Protein AF-A0A7V8JYV9-F1 (afdb_monomer_lite)

Foldseek 3Di:
DDWDFDVVLLVQLVVLQVVLQVVCCPPPVQHDDLALVCLVVLLVVLQVLLVLCVPVVDDLLLLLSNLSSSLSSLVSSCCVPLNKGWTWDDDPPDIDTWIAHPQQRDIDRSSVLSSCCSHVHPVSRRSVVSCVVCVVSVHDDPDDDDDDDDDPDDDPDDVVVSVVVVPPPDDDDDDDDDDDDDDDDDDDDDDDDDPDPDPPDPRPSVSD

Radius of gyration: 22.07 Å; chains: 1; bounding box: 46×44×67 Å

pLDDT: mean 74.53, std 26.29, range [22.91, 98.75]

Sequence (208 aa):
MGFIPDRRIEAEATEAATEMIERARRNFDVALDFTDASIRKVEALLQQLHLRARNDKPSDAQVFDYAKGLGSYVGEVFRRNHGAEWGVVALGDDSYPGMRSTHREQLFWPWRRAYNRIVNGPEDNVWHYYQLLVERAGGTLAVHDDGMPSNFAPPTMNYGRARAAATAKGSPSVRFSANAMGGAPGRAKRPATSAAPAPVRKPWWKFW

Secondary structure (DSSP, 8-state):
-EEEE-HHHHHHHHHHHHHHHHHHHHHH-----SSTTHHHHHHHHHHHHHHHHHHH---HHHHHHHHHHHHHHHHHHHIIIIIEEEEEEEETTEEEEEEEETTT--EE-HHHHHHHHHHT-GGG-HHHHHHHHHHHTT--PPP---------PPP---HHHHHHHHT----------------------PPP--PPPPP----GGG--

Structure (mmCIF, N/CA/C/O backbone):
data_AF-A0A7V8JYV9-F1
#
_entry.id   AF-A0A7V8JYV9-F1
#
loop_
_atom_site.group_PDB
_atom_site.id
_atom_site.type_symbol
_atom_site.label_atom_id
_atom_site.label_alt_id
_atom_site.label_comp_id
_atom_site.label_asym_id
_atom_site.label_entity_id
_atom_site.label_seq_id
_atom_site.pdbx_PDB_ins_code
_atom_site.Cartn_x
_atom_site.Cartn_y
_atom_site.Cartn_z
_atom_site.occupancy
_atom_site.B_iso_or_equiv
_atom_site.auth_seq_id
_atom_site.auth_comp_id
_atom_site.auth_asym_id
_atom_site.auth_atom_id
_atom_site.pdbx_PDB_model_num
ATOM 1 N N . MET A 1 1 ? 5.321 10.918 -19.218 1.00 65.88 1 MET A N 1
ATOM 2 C CA . MET A 1 1 ? 5.393 10.251 -17.899 1.00 65.88 1 MET A CA 1
ATOM 3 C C . MET A 1 1 ? 6.562 9.291 -17.939 1.00 65.88 1 MET A C 1
ATOM 5 O O . MET A 1 1 ? 6.717 8.615 -18.948 1.00 65.88 1 MET A O 1
ATOM 9 N N . GLY A 1 2 ? 7.395 9.284 -16.902 1.00 84.44 2 GLY A N 1
ATOM 10 C CA . GLY A 1 2 ? 8.560 8.399 -16.800 1.00 84.44 2 GLY A CA 1
ATOM 11 C C . GLY A 1 2 ? 8.487 7.549 -15.538 1.00 84.44 2 GLY A C 1
ATOM 12 O O . GLY A 1 2 ? 7.808 7.924 -14.585 1.00 84.44 2 GLY A O 1
ATOM 13 N N . PHE A 1 3 ? 9.180 6.416 -15.528 1.00 91.56 3 PHE A N 1
ATOM 14 C CA . PHE A 1 3 ? 9.352 5.593 -14.337 1.00 91.56 3 PHE A CA 1
ATOM 15 C C . PHE A 1 3 ? 10.825 5.255 -14.160 1.00 91.56 3 PHE A C 1
ATOM 17 O O . PHE A 1 3 ? 11.482 4.829 -15.110 1.00 91.56 3 PHE A O 1
ATOM 24 N N . ILE A 1 4 ? 11.321 5.442 -12.943 1.00 94.94 4 ILE A N 1
ATOM 25 C CA . ILE A 1 4 ? 12.691 5.122 -12.562 1.00 94.94 4 ILE A CA 1
ATOM 26 C C . ILE A 1 4 ? 12.607 4.141 -11.391 1.00 94.94 4 ILE A C 1
ATOM 28 O O . ILE A 1 4 ? 12.140 4.545 -10.321 1.00 94.94 4 ILE A O 1
ATOM 32 N N . PRO A 1 5 ? 13.018 2.869 -11.566 1.00 95.62 5 PRO A N 1
ATOM 33 C CA . PRO A 1 5 ? 13.111 1.928 -10.457 1.00 95.62 5 PRO A CA 1
ATOM 34 C C . PRO A 1 5 ? 13.968 2.506 -9.327 1.00 95.62 5 PRO A C 1
ATOM 36 O O . PRO A 1 5 ? 15.041 3.056 -9.578 1.00 95.62 5 PRO A O 1
ATOM 39 N N . ASP A 1 6 ? 13.513 2.364 -8.084 1.00 96.75 6 ASP A N 1
ATOM 40 C CA . ASP A 1 6 ? 14.232 2.878 -6.916 1.00 96.75 6 ASP A CA 1
ATOM 41 C C . ASP A 1 6 ? 14.212 1.857 -5.773 1.00 96.75 6 ASP A C 1
ATOM 43 O O . ASP A 1 6 ? 13.191 1.617 -5.121 1.00 96.75 6 ASP A O 1
ATOM 47 N N . ARG A 1 7 ? 15.387 1.279 -5.496 1.00 95.88 7 ARG A N 1
ATOM 48 C CA . ARG A 1 7 ? 15.577 0.277 -4.439 1.00 95.88 7 ARG A CA 1
ATOM 49 C C . ARG A 1 7 ? 15.345 0.826 -3.036 1.00 95.88 7 ARG A C 1
ATOM 51 O O . ARG A 1 7 ? 15.024 0.052 -2.139 1.00 95.88 7 ARG A O 1
ATOM 58 N N . ARG A 1 8 ? 15.496 2.136 -2.822 1.00 96.50 8 ARG A N 1
ATOM 59 C CA . ARG A 1 8 ? 15.209 2.752 -1.521 1.00 96.50 8 ARG A CA 1
ATOM 60 C C . ARG A 1 8 ? 13.709 2.743 -1.246 1.00 96.50 8 ARG A C 1
ATOM 62 O O . ARG A 1 8 ? 13.315 2.394 -0.139 1.00 96.50 8 ARG A O 1
ATOM 69 N N . ILE A 1 9 ? 12.895 3.066 -2.253 1.00 95.56 9 ILE A N 1
ATOM 70 C CA . ILE A 1 9 ? 11.427 3.020 -2.153 1.00 95.56 9 ILE A CA 1
ATOM 71 C C . ILE A 1 9 ? 10.956 1.576 -1.973 1.00 95.56 9 ILE A C 1
ATOM 73 O O . ILE A 1 9 ? 10.097 1.318 -1.136 1.00 95.56 9 ILE A O 1
ATOM 77 N N . GLU A 1 10 ? 11.544 0.627 -2.706 1.00 97.75 10 GLU A N 1
ATOM 78 C CA . GLU A 1 10 ? 11.250 -0.801 -2.535 1.00 97.75 10 GLU A CA 1
ATOM 79 C C . GLU A 1 10 ? 11.530 -1.283 -1.104 1.00 97.75 10 GLU A C 1
ATOM 81 O O . GLU A 1 10 ? 10.679 -1.936 -0.497 1.00 97.75 10 GLU A O 1
ATOM 86 N N . ALA A 1 11 ? 12.704 -0.953 -0.555 1.00 97.38 11 ALA A N 1
ATOM 87 C CA . ALA A 1 11 ? 13.085 -1.339 0.802 1.00 97.38 11 ALA A CA 1
ATOM 88 C C . ALA A 1 11 ? 12.141 -0.724 1.846 1.00 97.38 11 ALA A C 1
ATOM 90 O O . ALA A 1 11 ? 11.627 -1.436 2.706 1.00 97.38 11 ALA A O 1
ATOM 91 N N . GLU A 1 12 ? 11.845 0.571 1.715 1.00 97.00 12 GLU A N 1
ATOM 92 C CA . GLU A 1 12 ? 10.920 1.294 2.590 1.00 97.00 12 GLU A CA 1
ATOM 93 C C . GLU A 1 12 ? 9.498 0.715 2.535 1.00 97.00 12 GLU A C 1
ATOM 95 O O . GLU A 1 12 ? 8.856 0.541 3.571 1.00 97.00 12 GLU A O 1
ATOM 100 N N . ALA A 1 13 ? 9.001 0.379 1.341 1.00 97.69 13 ALA A N 1
ATOM 101 C CA . ALA A 1 13 ? 7.702 -0.265 1.182 1.00 97.69 13 ALA A CA 1
ATOM 102 C C . ALA A 1 13 ? 7.695 -1.682 1.778 1.00 97.69 13 ALA A C 1
ATOM 104 O O . ALA A 1 13 ? 6.746 -2.067 2.458 1.00 97.69 13 ALA A O 1
ATOM 105 N N . THR A 1 14 ? 8.757 -2.459 1.575 1.00 98.12 14 THR A N 1
ATOM 106 C CA . THR A 1 14 ? 8.862 -3.825 2.110 1.00 98.12 14 THR A CA 1
ATOM 107 C C . THR A 1 14 ? 8.862 -3.829 3.641 1.00 98.12 14 THR A C 1
ATOM 109 O O . THR A 1 14 ? 8.140 -4.618 4.261 1.00 98.12 14 THR A O 1
ATOM 112 N N . GLU A 1 15 ? 9.630 -2.930 4.257 1.00 97.94 15 GLU A N 1
ATOM 113 C CA . GLU A 1 15 ? 9.666 -2.747 5.710 1.00 97.94 15 GLU A CA 1
ATOM 114 C C . GLU A 1 15 ? 8.292 -2.311 6.231 1.00 97.94 15 GLU A C 1
ATOM 116 O O . GLU A 1 15 ? 7.702 -2.996 7.070 1.00 97.94 15 GLU A O 1
ATOM 121 N N . ALA A 1 16 ? 7.709 -1.262 5.643 1.00 97.25 16 ALA A N 1
ATOM 122 C CA . ALA A 1 16 ? 6.400 -0.753 6.042 1.00 97.25 16 ALA A CA 1
ATOM 123 C C . ALA A 1 16 ? 5.278 -1.797 5.888 1.00 97.25 16 ALA A C 1
ATOM 125 O O . ALA A 1 16 ? 4.376 -1.867 6.725 1.00 97.25 16 ALA A O 1
ATOM 126 N N . ALA A 1 17 ? 5.321 -2.630 4.844 1.00 98.19 17 ALA A N 1
ATOM 127 C CA . ALA A 1 17 ? 4.373 -3.725 4.650 1.00 98.19 17 ALA A CA 1
ATOM 128 C C . ALA A 1 17 ? 4.511 -4.800 5.738 1.00 98.19 17 ALA A C 1
ATOM 130 O O . ALA A 1 17 ? 3.504 -5.289 6.253 1.00 98.19 17 ALA A O 1
ATOM 131 N N . THR A 1 18 ? 5.746 -5.144 6.109 1.00 97.50 18 THR A N 1
ATOM 132 C CA . THR A 1 18 ? 6.040 -6.135 7.154 1.00 97.50 18 THR A CA 1
ATOM 133 C C . THR A 1 18 ? 5.589 -5.635 8.525 1.00 97.50 18 THR A C 1
ATOM 135 O O . THR A 1 18 ? 4.882 -6.339 9.246 1.00 97.50 18 THR A O 1
ATOM 138 N N . GLU A 1 19 ? 5.900 -4.384 8.864 1.00 96.50 19 GLU A N 1
ATOM 139 C CA . GLU A 1 19 ? 5.413 -3.750 10.091 1.00 96.50 19 GLU A CA 1
ATOM 140 C C . GLU A 1 19 ? 3.883 -3.657 10.134 1.00 96.50 19 GLU A C 1
ATOM 142 O O . GLU A 1 19 ? 3.271 -3.791 11.199 1.00 96.50 19 GLU A O 1
ATOM 147 N N . MET A 1 20 ? 3.244 -3.436 8.980 1.00 96.31 20 MET A N 1
ATOM 148 C CA . MET A 1 20 ? 1.790 -3.344 8.891 1.00 96.31 20 MET A CA 1
ATOM 149 C C . MET A 1 20 ? 1.098 -4.678 9.193 1.00 96.31 20 MET A C 1
ATOM 151 O O . MET A 1 20 ? 0.026 -4.654 9.791 1.00 96.31 20 MET A O 1
ATOM 155 N N . ILE A 1 21 ? 1.697 -5.830 8.872 1.00 97.00 21 ILE A N 1
ATOM 156 C CA . ILE A 1 21 ? 1.158 -7.148 9.268 1.00 97.00 21 ILE A CA 1
ATOM 157 C C . ILE A 1 21 ? 1.057 -7.238 10.789 1.00 97.00 21 ILE A C 1
ATOM 159 O O . ILE A 1 21 ? 0.000 -7.533 11.351 1.00 97.00 21 ILE A O 1
ATOM 163 N N . GLU A 1 22 ? 2.156 -6.913 11.458 1.00 95.50 22 GLU A N 1
ATOM 164 C CA . GLU A 1 22 ? 2.251 -6.941 12.908 1.00 95.50 22 GLU A CA 1
ATOM 165 C C . GLU A 1 22 ? 1.297 -5.939 13.572 1.00 95.50 22 GLU A C 1
ATOM 167 O O . GLU A 1 22 ? 0.637 -6.241 14.571 1.00 95.50 22 GLU A O 1
ATOM 172 N N . ARG A 1 23 ? 1.167 -4.747 12.987 1.00 92.62 23 ARG A N 1
ATOM 173 C CA . ARG A 1 23 ? 0.229 -3.7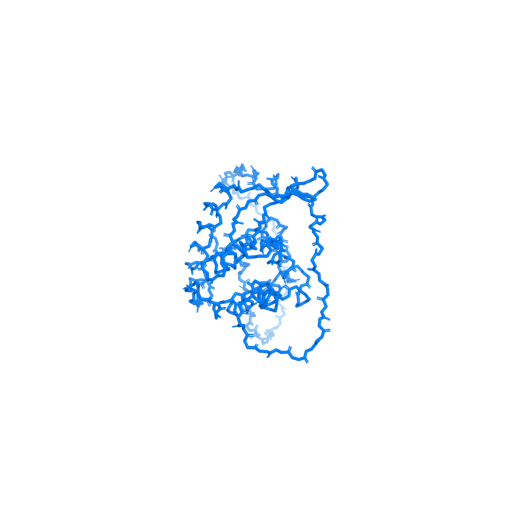19 13.445 1.00 92.62 23 ARG A CA 1
ATOM 174 C C . ARG A 1 23 ? -1.229 -4.128 13.235 1.00 92.62 23 ARG A C 1
ATOM 176 O O . ARG A 1 23 ? -2.040 -3.915 14.135 1.00 92.62 23 ARG A O 1
ATOM 183 N N . ALA A 1 24 ? -1.568 -4.712 12.087 1.00 94.25 24 ALA A N 1
ATOM 184 C CA . ALA A 1 24 ? -2.909 -5.206 11.783 1.00 94.25 24 ALA A CA 1
ATOM 185 C C . ALA A 1 24 ? -3.331 -6.293 12.779 1.00 94.25 24 ALA A C 1
ATOM 187 O O . ALA A 1 24 ? -4.430 -6.226 13.333 1.00 94.25 24 ALA A O 1
ATOM 188 N N . ARG A 1 25 ? -2.418 -7.219 13.098 1.00 95.12 25 ARG A N 1
ATOM 189 C CA . ARG A 1 25 ? -2.641 -8.254 14.110 1.00 95.12 25 ARG A CA 1
ATOM 190 C C . ARG A 1 25 ? -2.861 -7.651 15.496 1.00 95.12 25 ARG A C 1
ATOM 192 O O . ARG A 1 25 ? -3.873 -7.926 16.127 1.00 95.12 25 ARG A O 1
ATOM 199 N N . ARG A 1 26 ? -1.947 -6.796 15.970 1.00 93.56 26 ARG A N 1
ATOM 200 C CA . ARG A 1 26 ? -2.010 -6.249 17.339 1.00 93.56 26 ARG A CA 1
ATOM 201 C C . ARG A 1 26 ? -3.178 -5.295 17.576 1.00 93.56 26 ARG A C 1
ATOM 203 O O . ARG A 1 26 ? -3.773 -5.325 18.647 1.00 93.56 26 ARG A O 1
ATOM 210 N N . ASN A 1 27 ? -3.478 -4.429 16.611 1.00 89.00 27 ASN A N 1
ATOM 211 C CA . ASN A 1 27 ? -4.401 -3.312 16.829 1.00 89.00 27 ASN A CA 1
ATOM 212 C C . ASN A 1 27 ? -5.820 -3.595 16.320 1.00 89.00 27 ASN A C 1
ATOM 214 O O . ASN A 1 27 ? -6.752 -2.882 16.699 1.00 89.00 27 ASN A O 1
ATOM 218 N N . PHE A 1 28 ? -5.982 -4.594 15.447 1.00 88.81 28 PHE A N 1
ATOM 219 C CA . PHE A 1 28 ? -7.254 -4.886 14.785 1.00 88.81 28 PHE A CA 1
ATOM 220 C C . PHE A 1 28 ? -7.612 -6.376 14.754 1.00 88.81 28 PHE A C 1
ATOM 222 O O . PHE A 1 28 ? -8.688 -6.693 14.257 1.00 88.81 28 PHE A O 1
ATOM 229 N N . ASP A 1 29 ? -6.751 -7.263 15.267 1.00 93.50 29 ASP A N 1
ATOM 230 C CA . ASP A 1 29 ? -6.927 -8.722 15.203 1.00 93.50 29 ASP A CA 1
ATOM 231 C C . ASP A 1 29 ? -7.111 -9.244 13.763 1.00 93.50 29 ASP A C 1
ATOM 233 O O . ASP A 1 29 ? -7.882 -10.157 13.477 1.00 93.50 29 ASP A O 1
ATOM 237 N N . VAL A 1 30 ? -6.404 -8.621 12.811 1.00 95.50 30 VAL A N 1
ATOM 238 C CA . VAL A 1 30 ? -6.454 -8.981 11.389 1.00 95.50 30 VAL A CA 1
ATOM 239 C C . VAL A 1 30 ? -5.141 -9.630 10.966 1.00 95.50 30 VAL A C 1
ATOM 241 O O . VAL A 1 30 ? -4.086 -9.000 10.997 1.00 95.50 30 VAL A O 1
ATOM 244 N N . ALA A 1 31 ? -5.218 -10.879 10.504 1.00 95.31 31 ALA A N 1
ATOM 245 C CA . ALA A 1 31 ? -4.088 -11.595 9.922 1.00 95.31 31 ALA A CA 1
ATOM 246 C C . ALA A 1 31 ? -3.929 -11.268 8.429 1.00 95.31 31 ALA A C 1
ATOM 248 O O . ALA A 1 31 ? -4.842 -11.500 7.627 1.00 95.31 31 ALA A O 1
ATOM 249 N N . LEU A 1 32 ? -2.751 -10.766 8.072 1.00 96.62 32 LEU A N 1
ATOM 250 C CA . LEU A 1 32 ? -2.330 -10.405 6.723 1.00 96.62 32 LEU A CA 1
ATOM 251 C C . LEU A 1 32 ? -1.159 -11.317 6.308 1.00 96.62 32 LEU A C 1
ATOM 253 O O . LEU A 1 32 ? -0.199 -11.446 7.057 1.00 96.62 32 LEU A O 1
ATOM 257 N N . ASP A 1 33 ? -1.225 -11.932 5.125 1.00 97.12 33 ASP A N 1
ATOM 258 C CA . ASP A 1 33 ? -0.360 -13.065 4.715 1.00 97.12 33 ASP A CA 1
ATOM 259 C C . ASP A 1 33 ? 0.256 -12.948 3.302 1.00 97.12 33 ASP A C 1
ATOM 261 O O . ASP A 1 33 ? 0.764 -13.916 2.749 1.00 97.12 33 ASP A O 1
ATOM 265 N N . PHE A 1 34 ? 0.215 -11.755 2.714 1.00 97.94 34 PHE A N 1
ATOM 266 C CA . PHE A 1 34 ? 0.640 -11.426 1.355 1.00 97.94 34 PHE A CA 1
ATOM 267 C C . PHE A 1 34 ? -0.151 -12.103 0.218 1.00 97.94 34 PHE A C 1
ATOM 269 O O . PHE A 1 34 ? 0.271 -12.057 -0.937 1.00 97.94 34 PHE A O 1
ATOM 276 N N . THR A 1 35 ? -1.322 -12.678 0.501 1.00 97.44 35 THR A N 1
ATOM 277 C CA . THR A 1 35 ? -2.218 -13.201 -0.542 1.00 97.44 35 THR A CA 1
ATOM 278 C C . THR A 1 35 ? -3.116 -12.111 -1.131 1.00 97.44 35 THR A C 1
ATOM 280 O O . THR A 1 35 ? -3.462 -11.137 -0.457 1.00 97.44 35 THR A O 1
ATOM 283 N N . ASP A 1 36 ? -3.588 -12.314 -2.364 1.00 95.50 36 ASP A N 1
ATOM 284 C CA . ASP A 1 36 ? -4.592 -11.440 -2.994 1.00 95.50 36 ASP A CA 1
ATOM 285 C C . ASP A 1 36 ? -5.864 -11.334 -2.136 1.00 95.50 36 ASP A C 1
ATOM 287 O O . ASP A 1 36 ? -6.454 -10.263 -1.988 1.00 95.50 36 ASP A O 1
ATOM 291 N N . ALA A 1 37 ? -6.259 -12.439 -1.494 1.00 93.12 37 ALA A N 1
ATOM 292 C CA . ALA A 1 37 ? -7.413 -12.484 -0.600 1.00 93.12 37 ALA A CA 1
ATOM 293 C C . ALA A 1 37 ? -7.262 -11.542 0.608 1.00 93.12 37 ALA A C 1
ATOM 295 O O . ALA A 1 37 ? -8.253 -10.971 1.077 1.00 93.12 37 ALA A O 1
ATOM 296 N N . SER A 1 38 ? -6.035 -11.320 1.093 1.00 96.00 38 SER A N 1
ATOM 297 C CA . SER A 1 38 ? -5.768 -10.392 2.195 1.00 96.00 38 SER A CA 1
ATOM 298 C C . SER A 1 38 ? -6.011 -8.921 1.835 1.00 96.00 38 SER A C 1
ATOM 300 O O . SER A 1 38 ? -6.225 -8.112 2.739 1.00 96.00 38 SER A O 1
ATOM 302 N N . ILE A 1 39 ? -6.120 -8.554 0.552 1.00 98.00 39 ILE A N 1
ATOM 303 C CA . ILE A 1 39 ? -6.485 -7.184 0.152 1.00 98.00 39 ILE A CA 1
ATOM 304 C C . ILE A 1 39 ? -7.917 -6.823 0.576 1.00 98.00 39 ILE A C 1
ATOM 306 O O . ILE A 1 39 ? -8.175 -5.681 0.956 1.00 98.00 39 ILE A O 1
ATOM 310 N N . ARG A 1 40 ? -8.846 -7.789 0.631 1.00 95.38 40 ARG A N 1
ATOM 311 C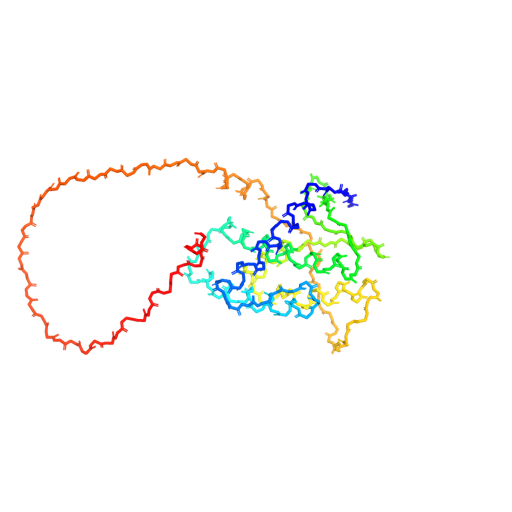 CA . ARG A 1 40 ? -10.198 -7.549 1.178 1.00 95.38 40 ARG A CA 1
ATOM 312 C C . ARG A 1 40 ? -10.157 -7.155 2.655 1.00 95.38 40 ARG A C 1
ATOM 314 O O . ARG A 1 40 ? -10.924 -6.300 3.094 1.00 95.38 40 ARG A O 1
ATOM 321 N N . LYS A 1 41 ? -9.235 -7.747 3.420 1.00 97.56 41 LYS A N 1
ATOM 322 C CA . LYS A 1 41 ? -9.018 -7.401 4.832 1.00 97.56 41 LYS A CA 1
ATOM 323 C C . LYS A 1 41 ? -8.426 -5.996 4.962 1.00 97.56 41 LYS A C 1
ATOM 325 O O . LYS A 1 41 ? -8.856 -5.233 5.822 1.00 97.56 41 LYS A O 1
ATOM 330 N N . VAL A 1 42 ? -7.494 -5.629 4.078 1.00 98.12 42 VAL A N 1
ATOM 331 C CA . VAL A 1 42 ? -6.952 -4.261 3.997 1.00 98.12 42 VAL A CA 1
ATOM 332 C C . VAL A 1 42 ? -8.051 -3.239 3.699 1.00 98.12 42 VAL A C 1
ATOM 334 O O . VAL A 1 42 ? -8.115 -2.214 4.372 1.00 98.12 42 VAL A O 1
ATOM 337 N N . GLU A 1 43 ? -8.954 -3.520 2.758 1.00 98.06 43 GLU A N 1
ATOM 338 C CA . GLU A 1 43 ? -10.095 -2.640 2.469 1.00 98.06 43 GLU A CA 1
ATOM 339 C C . GLU A 1 43 ? -10.996 -2.450 3.702 1.00 98.06 43 GLU A C 1
ATOM 341 O O . GLU A 1 43 ? -11.352 -1.319 4.037 1.00 98.06 43 GLU A O 1
ATOM 346 N N . ALA A 1 44 ? -11.294 -3.522 4.443 1.00 97.00 44 ALA A N 1
ATOM 347 C CA . ALA A 1 44 ? -12.063 -3.423 5.685 1.00 97.00 44 ALA A CA 1
ATOM 348 C C . ALA A 1 44 ? -11.352 -2.567 6.754 1.00 97.00 44 ALA A C 1
ATOM 350 O O . ALA A 1 44 ? -11.999 -1.786 7.458 1.00 97.00 44 ALA A O 1
ATOM 351 N N . LEU A 1 45 ? -10.021 -2.663 6.866 1.00 97.00 45 LEU A N 1
ATOM 352 C CA . LEU A 1 45 ? -9.234 -1.795 7.747 1.00 97.00 45 LEU A CA 1
ATOM 353 C C . LEU A 1 45 ? -9.324 -0.328 7.310 1.00 97.00 45 LEU A C 1
ATOM 355 O O . LEU A 1 45 ? -9.606 0.538 8.137 1.00 97.00 45 LEU A O 1
ATOM 359 N N . LEU A 1 46 ? -9.152 -0.038 6.020 1.00 97.12 46 LEU A N 1
ATOM 360 C CA . LEU A 1 46 ? -9.240 1.324 5.488 1.00 97.12 46 LEU A CA 1
ATOM 361 C C . LEU A 1 46 ? -10.635 1.936 5.686 1.00 97.12 46 LEU A C 1
ATOM 363 O O . LEU A 1 46 ? -10.742 3.113 6.030 1.00 97.12 46 LEU A O 1
ATOM 367 N N . GLN A 1 47 ? -11.701 1.139 5.564 1.00 96.38 47 GLN A N 1
ATOM 368 C CA . GLN A 1 47 ? -13.056 1.569 5.912 1.00 96.38 47 GLN A CA 1
ATOM 369 C C . GLN A 1 47 ? -13.161 1.977 7.386 1.00 96.38 47 GLN A C 1
ATOM 371 O O . GLN A 1 47 ? -13.705 3.039 7.693 1.00 96.38 47 GLN A O 1
ATOM 376 N N . GLN A 1 48 ? -12.629 1.165 8.306 1.00 94.44 48 GLN A N 1
ATOM 377 C CA . GLN A 1 48 ? -12.621 1.513 9.729 1.00 94.44 48 GLN A CA 1
ATOM 378 C C . GLN A 1 48 ? -11.841 2.806 9.991 1.00 94.44 48 GLN A C 1
ATOM 380 O O . GLN A 1 48 ? -12.281 3.630 10.794 1.00 94.44 48 GLN A O 1
ATOM 385 N N . LEU A 1 49 ? -10.705 2.996 9.315 1.00 94.44 49 LEU A N 1
ATOM 386 C CA . LEU A 1 49 ? -9.897 4.208 9.431 1.00 94.44 49 LEU A CA 1
ATOM 387 C C . LEU A 1 49 ? -10.635 5.443 8.910 1.00 94.44 49 LEU A C 1
ATOM 389 O O . LEU A 1 49 ? -10.644 6.458 9.601 1.00 94.44 49 LEU A O 1
ATOM 393 N N . HIS A 1 50 ? -11.318 5.347 7.768 1.00 95.44 50 HIS A N 1
ATOM 394 C CA . HIS A 1 50 ? -12.159 6.424 7.241 1.00 95.44 50 HIS A CA 1
ATOM 395 C C . HIS A 1 50 ? -13.243 6.845 8.246 1.00 95.44 50 HIS A C 1
ATOM 397 O O . HIS A 1 50 ? -13.375 8.022 8.586 1.00 95.44 50 HIS A O 1
ATOM 403 N N . LEU A 1 51 ? -13.985 5.874 8.795 1.00 94.56 51 LEU A N 1
ATOM 404 C CA . LEU A 1 51 ? -15.040 6.149 9.775 1.00 94.56 51 LEU A CA 1
ATOM 405 C C . LEU A 1 51 ? -14.494 6.808 11.051 1.00 94.56 51 LEU A C 1
ATOM 407 O O . LEU A 1 51 ? -15.143 7.693 11.608 1.00 94.56 51 LEU A O 1
ATOM 411 N N . ARG A 1 52 ? -13.298 6.413 11.508 1.00 91.31 52 ARG A N 1
ATOM 412 C CA . ARG A 1 52 ? -12.630 7.046 12.658 1.00 91.31 52 ARG A CA 1
ATOM 413 C C . ARG A 1 52 ? -12.132 8.451 12.326 1.00 91.31 52 ARG A C 1
ATOM 415 O O . ARG A 1 52 ? -12.335 9.360 13.125 1.00 91.31 52 ARG A O 1
ATOM 422 N N . ALA A 1 53 ? -11.542 8.657 11.148 1.00 91.94 53 ALA A N 1
ATOM 423 C CA . ALA A 1 53 ? -11.003 9.948 10.725 1.00 91.94 53 ALA A CA 1
ATOM 424 C C . ALA A 1 53 ? -12.072 11.053 10.685 1.00 91.94 53 ALA A C 1
ATOM 426 O O . ALA A 1 53 ? -11.780 12.193 11.047 1.00 91.94 53 ALA A O 1
ATOM 427 N N . ARG A 1 54 ? -13.324 10.712 10.346 1.00 90.50 54 ARG A N 1
ATOM 428 C CA . ARG A 1 54 ? -14.461 11.651 10.385 1.00 90.50 54 ARG A CA 1
ATOM 429 C C . ARG A 1 54 ? -14.737 12.226 11.778 1.00 90.50 54 ARG A C 1
ATOM 431 O O . ARG A 1 54 ? -15.151 13.378 11.883 1.00 90.50 54 ARG A O 1
ATOM 438 N N . ASN A 1 55 ? -14.507 11.437 12.825 1.00 88.50 55 ASN A N 1
ATOM 439 C CA . ASN A 1 55 ? -14.750 11.846 14.209 1.00 88.50 55 ASN A CA 1
ATOM 440 C C . ASN A 1 55 ? -13.506 12.480 14.825 1.00 88.50 55 ASN A C 1
ATOM 442 O O . ASN A 1 55 ? -13.571 13.558 15.412 1.00 88.50 55 ASN A O 1
ATOM 446 N N . ASP A 1 56 ? -12.372 11.808 14.656 1.00 88.94 56 ASP A N 1
ATOM 447 C CA . ASP A 1 56 ? -11.152 12.125 15.379 1.00 88.94 56 ASP A CA 1
ATOM 448 C C . ASP A 1 56 ? -10.359 13.270 14.711 1.00 88.94 56 ASP A C 1
ATOM 450 O O . ASP A 1 56 ? -9.543 13.913 15.366 1.00 88.94 56 ASP A O 1
ATOM 454 N N . LYS A 1 57 ? -10.615 13.561 13.424 1.00 89.38 57 LYS A N 1
ATOM 455 C CA . LYS A 1 57 ? -9.963 14.625 12.630 1.00 89.38 57 LYS A CA 1
ATOM 456 C C . LYS A 1 57 ? -8.422 14.602 12.721 1.00 89.38 57 LYS A C 1
ATOM 458 O O . LYS A 1 57 ? -7.813 15.588 13.142 1.00 89.38 57 LYS A O 1
ATOM 463 N N . PRO A 1 58 ? -7.782 13.477 12.350 1.00 90.44 58 PRO A N 1
ATOM 464 C CA . PRO A 1 58 ? -6.326 13.358 12.318 1.00 90.44 58 PRO A CA 1
ATOM 465 C C . PRO A 1 58 ? -5.700 14.352 11.329 1.00 90.44 58 PRO A C 1
ATOM 467 O O . PRO A 1 58 ? -6.339 14.772 10.365 1.00 90.44 58 PRO A O 1
ATOM 470 N N . SER A 1 59 ? -4.427 14.692 11.535 1.00 91.31 59 SER A N 1
ATOM 471 C CA . SER A 1 59 ? -3.656 15.461 10.556 1.00 91.31 59 SER A CA 1
ATOM 472 C C . SER A 1 59 ? -3.339 14.627 9.311 1.00 91.31 59 SER A C 1
ATOM 474 O O . SER A 1 59 ? -3.280 13.397 9.368 1.00 91.31 59 SER A O 1
ATOM 476 N N . ASP A 1 60 ? -3.046 15.294 8.193 1.00 87.62 60 ASP A N 1
ATOM 477 C CA . ASP A 1 60 ? -2.652 14.616 6.951 1.00 87.62 60 ASP A CA 1
ATOM 478 C C . ASP A 1 60 ? -1.457 13.683 7.139 1.00 87.62 60 ASP A C 1
ATOM 480 O O . ASP A 1 60 ? -1.434 12.592 6.575 1.00 87.62 60 ASP A O 1
ATOM 484 N N . ALA A 1 61 ? -0.488 14.077 7.969 1.00 87.81 61 ALA A N 1
ATOM 485 C CA . ALA A 1 61 ? 0.668 13.245 8.280 1.00 87.81 61 ALA A CA 1
ATOM 486 C C . ALA A 1 61 ? 0.254 11.950 8.996 1.00 87.81 61 ALA A C 1
ATOM 488 O O . ALA A 1 61 ? 0.744 10.881 8.649 1.00 87.81 61 ALA A O 1
ATOM 489 N N . GLN A 1 62 ? -0.688 12.026 9.943 1.00 89.00 62 GLN A N 1
ATOM 490 C CA . GLN A 1 62 ? -1.202 10.850 10.653 1.00 89.00 62 GLN A CA 1
ATOM 491 C C . GLN A 1 62 ? -1.993 9.920 9.727 1.00 89.00 62 GLN A C 1
ATOM 493 O O . GLN A 1 62 ? -1.885 8.701 9.842 1.00 89.00 62 GLN A O 1
ATOM 498 N N . VAL A 1 63 ? -2.775 10.477 8.798 1.00 92.62 63 VAL A N 1
ATOM 499 C CA . VAL A 1 63 ? -3.482 9.678 7.785 1.00 92.62 63 VAL A CA 1
ATOM 500 C C . VAL A 1 63 ? -2.489 9.008 6.840 1.00 92.62 63 VAL A C 1
ATOM 502 O O . VAL A 1 63 ? -2.600 7.811 6.569 1.00 92.62 63 VAL A O 1
ATOM 505 N N . PHE A 1 64 ? -1.502 9.767 6.361 1.00 90.88 64 PHE A N 1
ATOM 506 C CA . PHE A 1 64 ? -0.508 9.281 5.413 1.00 90.88 64 PHE A CA 1
ATOM 507 C C . PHE A 1 64 ? 0.361 8.165 5.990 1.00 90.88 64 PHE A C 1
ATOM 509 O O . PHE A 1 64 ? 0.674 7.220 5.281 1.00 90.88 64 PHE A O 1
ATOM 516 N N . ASP A 1 65 ? 0.703 8.227 7.269 1.00 90.75 65 ASP A N 1
ATOM 517 C CA . ASP A 1 65 ? 1.502 7.210 7.952 1.00 90.75 65 ASP A CA 1
ATOM 518 C C . ASP A 1 65 ? 0.848 5.813 7.898 1.00 90.75 65 ASP A C 1
ATOM 520 O O . ASP A 1 65 ? 1.450 4.822 7.478 1.00 90.75 65 ASP A O 1
ATOM 524 N N . TYR A 1 66 ? -0.455 5.741 8.176 1.00 91.75 66 TYR A N 1
ATOM 525 C CA . TYR A 1 66 ? -1.213 4.499 8.021 1.00 91.75 66 TYR A CA 1
ATOM 526 C C . TYR A 1 66 ? -1.464 4.118 6.564 1.00 91.75 66 TYR A C 1
ATOM 528 O O . TYR A 1 66 ? -1.390 2.936 6.215 1.00 91.75 66 TYR A O 1
ATOM 536 N N . ALA A 1 67 ? -1.737 5.102 5.707 1.00 95.25 67 ALA A N 1
ATOM 537 C CA . ALA A 1 67 ? -1.886 4.878 4.276 1.00 95.25 67 ALA A CA 1
ATOM 538 C C . ALA A 1 67 ? -0.609 4.310 3.648 1.00 95.25 67 ALA A C 1
ATOM 540 O O . ALA A 1 67 ? -0.685 3.452 2.774 1.00 95.25 67 ALA A O 1
ATOM 541 N N . LYS A 1 68 ? 0.564 4.743 4.112 1.00 95.50 68 LYS A N 1
ATOM 542 C CA . LYS A 1 68 ? 1.857 4.243 3.663 1.00 95.50 68 LYS A CA 1
ATOM 543 C C . LYS A 1 68 ? 2.030 2.783 4.048 1.00 95.50 68 LYS A C 1
ATOM 545 O O . LYS A 1 68 ? 2.368 1.991 3.179 1.00 95.50 68 LYS A O 1
ATOM 550 N N . GLY A 1 69 ? 1.744 2.390 5.288 1.00 97.00 69 GLY A N 1
ATOM 551 C CA . GLY A 1 69 ? 1.838 0.980 5.685 1.00 97.00 69 GLY A CA 1
ATOM 552 C C . GLY A 1 69 ? 0.846 0.075 4.938 1.00 97.00 69 GLY A C 1
ATOM 553 O O . GLY A 1 69 ? 1.246 -0.923 4.341 1.00 97.00 69 GLY A O 1
ATOM 554 N N . LEU A 1 70 ? -0.442 0.444 4.896 1.00 98.25 70 LEU A N 1
ATOM 555 C CA . LEU A 1 70 ? -1.475 -0.354 4.214 1.00 98.25 70 LEU A CA 1
ATOM 556 C C . LEU A 1 70 ? -1.284 -0.354 2.692 1.00 98.25 70 LEU A C 1
ATOM 558 O O . LEU A 1 70 ? -1.411 -1.393 2.053 1.00 98.25 70 LEU A O 1
ATOM 562 N N . GLY A 1 71 ? -0.923 0.787 2.106 1.00 98.12 71 GLY A N 1
ATOM 563 C CA . GLY A 1 71 ? -0.601 0.899 0.688 1.00 98.12 71 GLY A CA 1
ATOM 564 C C . GLY A 1 71 ? 0.670 0.135 0.315 1.00 98.12 71 GLY A C 1
ATOM 565 O O . GLY A 1 71 ? 0.702 -0.498 -0.735 1.00 98.12 71 GLY A O 1
ATOM 566 N N . SER A 1 72 ? 1.697 0.135 1.171 1.00 98.62 72 SER A N 1
ATOM 567 C CA . SER A 1 72 ? 2.898 -0.684 0.954 1.00 98.62 72 SER A CA 1
ATOM 568 C C . SER A 1 72 ? 2.554 -2.161 0.928 1.00 98.62 72 SER A C 1
ATOM 570 O O . SER A 1 72 ? 2.996 -2.869 0.033 1.00 98.62 72 SER A O 1
ATOM 572 N N . TYR A 1 73 ? 1.702 -2.610 1.853 1.00 98.75 73 TYR A N 1
ATOM 573 C CA . TYR A 1 73 ? 1.217 -3.982 1.847 1.00 98.75 73 TYR A CA 1
ATOM 574 C C . TYR A 1 73 ? 0.490 -4.323 0.539 1.00 98.75 73 TYR A C 1
ATOM 576 O O . TYR A 1 73 ? 0.814 -5.326 -0.086 1.00 98.75 73 TYR A O 1
ATOM 584 N N . VAL A 1 74 ? -0.429 -3.468 0.070 1.00 98.62 74 VAL A N 1
ATOM 585 C CA . VAL A 1 74 ? -1.134 -3.664 -1.215 1.00 98.62 74 VAL A CA 1
ATOM 586 C C . VAL A 1 74 ? -0.154 -3.782 -2.384 1.00 98.62 74 VAL A C 1
ATOM 588 O O . VAL A 1 74 ? -0.280 -4.690 -3.207 1.00 98.62 74 VAL A O 1
ATOM 591 N N . GLY A 1 75 ? 0.831 -2.884 -2.453 1.00 97.94 75 GLY A N 1
ATOM 592 C CA . GLY A 1 75 ? 1.856 -2.920 -3.492 1.00 97.94 75 GLY A CA 1
ATOM 593 C C . GLY A 1 75 ? 2.732 -4.172 -3.417 1.00 97.94 75 GLY A C 1
ATOM 594 O O . GLY A 1 75 ? 2.997 -4.791 -4.442 1.00 97.94 75 GLY A O 1
ATOM 595 N N . GLU A 1 76 ? 3.111 -4.610 -2.215 1.00 98.56 76 GLU A N 1
ATOM 596 C CA . GLU A 1 76 ? 3.894 -5.832 -2.011 1.00 98.56 76 GLU A CA 1
ATOM 597 C C . GLU A 1 76 ? 3.133 -7.099 -2.407 1.00 98.56 76 GLU A C 1
ATOM 599 O O . GLU A 1 76 ? 3.722 -7.975 -3.038 1.00 98.56 76 GLU A O 1
ATOM 604 N N . VAL A 1 77 ? 1.833 -7.192 -2.114 1.00 98.50 77 VAL A N 1
ATOM 605 C CA . VAL A 1 77 ? 0.991 -8.293 -2.614 1.00 98.50 77 VAL A CA 1
ATOM 606 C C . VAL A 1 77 ? 0.985 -8.292 -4.142 1.00 98.50 77 VAL A C 1
ATOM 608 O O . VAL A 1 77 ? 1.228 -9.325 -4.760 1.00 98.50 77 VAL A O 1
ATOM 611 N N . PHE A 1 78 ? 0.766 -7.130 -4.769 1.00 97.44 78 PHE A N 1
ATOM 612 C CA . PHE A 1 78 ? 0.770 -7.034 -6.229 1.00 97.44 78 PHE A CA 1
ATOM 613 C C . PHE A 1 78 ? 2.118 -7.448 -6.830 1.00 97.44 78 PHE A C 1
ATOM 615 O O . PHE A 1 78 ? 2.168 -8.260 -7.747 1.00 97.44 78 PHE A O 1
ATOM 622 N N . ARG A 1 79 ? 3.224 -6.931 -6.287 1.00 97.31 79 ARG A N 1
ATOM 623 C CA . ARG A 1 79 ? 4.578 -7.234 -6.755 1.00 97.31 79 ARG A CA 1
ATOM 624 C C . ARG A 1 79 ? 4.904 -8.720 -6.684 1.00 97.31 79 ARG A C 1
ATOM 626 O O . ARG A 1 79 ? 5.477 -9.251 -7.631 1.00 97.31 79 ARG A O 1
ATOM 633 N N . ARG A 1 80 ? 4.566 -9.367 -5.565 1.00 96.25 80 ARG A N 1
ATOM 634 C CA . ARG A 1 80 ? 4.876 -10.780 -5.306 1.00 96.25 80 ARG A CA 1
ATOM 635 C C . ARG A 1 80 ? 4.052 -11.725 -6.174 1.00 96.25 80 ARG A C 1
ATOM 637 O O . ARG A 1 80 ? 4.590 -12.731 -6.620 1.00 96.25 80 ARG A O 1
ATOM 644 N N . ASN A 1 81 ? 2.786 -11.387 -6.418 1.00 95.38 81 ASN A N 1
ATOM 645 C CA . ASN A 1 81 ? 1.835 -12.306 -7.048 1.00 95.38 81 ASN A CA 1
ATOM 646 C C . ASN A 1 81 ? 1.633 -12.033 -8.547 1.00 95.38 81 ASN A C 1
ATOM 648 O O . ASN A 1 81 ? 1.347 -12.962 -9.294 1.00 95.38 81 ASN A O 1
ATOM 652 N N . HIS A 1 82 ? 1.811 -10.783 -8.992 1.00 93.88 82 HIS A N 1
ATOM 653 C CA . HIS A 1 82 ? 1.462 -10.331 -10.351 1.00 93.88 82 HIS A CA 1
ATOM 654 C C . HIS A 1 82 ? 2.574 -9.555 -11.063 1.00 93.88 82 HIS A C 1
ATOM 656 O O . HIS A 1 82 ? 2.374 -9.112 -12.189 1.00 93.88 82 HIS A O 1
ATOM 662 N N . GLY A 1 83 ? 3.735 -9.366 -10.428 1.00 93.75 83 GLY A N 1
ATOM 663 C CA . GLY A 1 83 ? 4.896 -8.720 -11.042 1.00 93.75 83 GLY A CA 1
ATOM 664 C C . GLY A 1 83 ? 4.789 -7.192 -11.148 1.00 93.75 83 GLY A C 1
ATOM 665 O O . GLY A 1 83 ? 4.013 -6.620 -11.921 1.00 93.75 83 GLY A O 1
ATOM 666 N N . ALA A 1 84 ? 5.630 -6.498 -10.381 1.00 95.88 84 ALA A N 1
ATOM 667 C CA . ALA A 1 84 ? 5.790 -5.050 -10.460 1.00 95.88 84 ALA A CA 1
ATOM 668 C C . ALA A 1 84 ? 7.142 -4.594 -9.898 1.00 95.88 84 ALA A C 1
ATOM 670 O O . ALA A 1 84 ? 7.835 -5.336 -9.207 1.00 95.88 84 ALA A O 1
ATOM 671 N N . GLU A 1 85 ? 7.495 -3.343 -10.152 1.00 96.94 85 GLU A N 1
ATOM 672 C CA . GLU A 1 85 ? 8.680 -2.693 -9.596 1.00 96.94 85 GLU A CA 1
ATOM 673 C C . GLU A 1 85 ? 8.266 -1.435 -8.842 1.00 96.94 85 GLU A C 1
ATOM 675 O O . GLU A 1 85 ? 7.434 -0.665 -9.326 1.00 96.94 85 GLU A O 1
ATOM 680 N N . TRP A 1 86 ? 8.859 -1.215 -7.669 1.00 97.88 86 TRP A N 1
ATOM 681 C CA . TRP A 1 86 ? 8.760 0.057 -6.960 1.00 97.88 86 TRP A CA 1
ATOM 682 C C . TRP A 1 86 ? 9.730 1.075 -7.554 1.00 97.88 86 TRP A C 1
ATOM 684 O O . TRP A 1 86 ? 10.834 0.741 -7.990 1.00 97.88 86 TRP A O 1
ATOM 694 N N . GLY A 1 87 ? 9.329 2.339 -7.541 1.00 96.19 87 GLY A N 1
ATOM 695 C CA . GLY A 1 87 ? 10.182 3.409 -8.019 1.00 96.19 87 GLY A CA 1
ATOM 696 C C . GLY A 1 87 ? 9.533 4.775 -7.934 1.00 96.19 87 GLY A C 1
ATOM 697 O O . GLY A 1 87 ? 8.551 4.996 -7.221 1.00 96.19 87 GLY A O 1
ATOM 698 N N . VAL A 1 88 ? 10.106 5.696 -8.693 1.00 92.12 88 VAL A N 1
ATOM 699 C CA . VAL A 1 88 ? 9.615 7.057 -8.846 1.00 92.12 88 VAL A CA 1
ATOM 700 C C . VAL A 1 88 ? 8.868 7.162 -10.166 1.00 92.12 88 VAL A C 1
ATOM 702 O O . VAL A 1 88 ? 9.406 6.836 -11.223 1.00 92.12 88 VAL A O 1
ATOM 705 N N . VAL A 1 89 ? 7.630 7.646 -10.108 1.00 86.25 89 VAL A N 1
ATOM 706 C CA . VAL A 1 89 ? 6.833 7.991 -11.284 1.00 86.25 89 VAL A CA 1
ATOM 707 C C . VAL A 1 89 ? 6.894 9.501 -11.490 1.00 86.25 89 VAL A C 1
ATOM 709 O O . VAL A 1 89 ? 6.440 10.260 -10.633 1.00 86.25 89 VAL A O 1
ATOM 712 N N . ALA A 1 90 ? 7.439 9.923 -12.629 1.00 83.56 90 ALA A N 1
ATOM 713 C CA . ALA A 1 90 ? 7.524 11.319 -13.033 1.00 83.56 90 ALA A CA 1
ATOM 714 C C . ALA A 1 90 ? 6.243 11.763 -13.754 1.00 83.56 90 ALA A C 1
ATOM 716 O O . ALA A 1 90 ? 5.828 11.164 -14.761 1.00 83.56 90 ALA A O 1
ATOM 717 N N . LEU A 1 91 ? 5.650 12.845 -13.256 1.00 75.50 91 LEU A N 1
ATOM 718 C CA . LEU A 1 91 ? 4.450 13.481 -13.775 1.00 75.50 91 LEU A CA 1
ATOM 719 C C . LEU A 1 91 ? 4.699 14.982 -13.961 1.00 75.50 91 LEU A C 1
ATOM 721 O O . LEU A 1 91 ? 4.619 15.749 -13.008 1.00 75.50 91 LEU A O 1
ATOM 725 N N . GLY A 1 92 ? 4.947 15.403 -15.201 1.00 79.12 92 GLY A N 1
ATOM 726 C CA . GLY A 1 92 ? 5.379 16.778 -15.453 1.00 79.12 92 GLY A CA 1
ATOM 727 C C . GLY A 1 92 ? 6.702 17.040 -14.735 1.00 79.12 92 GLY A C 1
ATOM 728 O O . GLY A 1 92 ? 7.625 16.235 -14.867 1.00 79.12 92 GLY A O 1
ATOM 729 N N . ASP A 1 93 ? 6.749 18.113 -13.949 1.00 80.88 93 ASP A N 1
ATOM 730 C CA . ASP A 1 93 ? 7.916 18.493 -13.143 1.00 80.88 93 ASP A CA 1
ATOM 731 C C . ASP A 1 93 ? 7.953 17.802 -11.768 1.00 80.88 93 ASP A C 1
ATOM 733 O O . ASP A 1 93 ? 8.942 17.902 -11.040 1.00 80.88 93 ASP A O 1
ATOM 737 N N . ASP A 1 94 ? 6.891 17.075 -11.411 1.00 79.00 94 ASP A N 1
ATOM 738 C CA . ASP A 1 94 ? 6.769 16.385 -10.134 1.00 79.00 94 ASP A CA 1
ATOM 739 C C . ASP A 1 94 ? 7.142 14.900 -10.228 1.00 79.00 94 ASP A C 1
ATOM 741 O O . ASP A 1 94 ? 7.133 14.263 -11.286 1.00 79.00 94 ASP A O 1
ATOM 745 N N . SER A 1 95 ? 7.475 14.317 -9.079 1.00 81.25 95 SER A N 1
ATOM 746 C CA . SER A 1 95 ? 7.901 12.925 -8.956 1.00 81.25 95 SER A CA 1
ATOM 747 C C . SER A 1 95 ? 7.347 12.298 -7.686 1.00 81.25 95 SER A C 1
ATOM 749 O O . SER A 1 95 ? 7.474 12.856 -6.595 1.00 81.25 95 SER A O 1
ATOM 751 N N . TYR A 1 96 ? 6.743 11.118 -7.827 1.00 85.62 96 TYR A N 1
ATOM 752 C CA . TYR A 1 96 ? 5.996 10.478 -6.749 1.00 85.62 96 TYR A CA 1
ATOM 753 C C . TYR A 1 96 ? 6.358 8.998 -6.600 1.00 85.62 96 TYR A C 1
ATOM 755 O O . TYR A 1 96 ? 6.471 8.307 -7.615 1.00 85.62 96 TYR A O 1
ATOM 763 N N . PRO A 1 97 ? 6.477 8.475 -5.364 1.00 88.88 97 PRO A N 1
ATOM 764 C CA . PRO A 1 97 ? 6.615 7.042 -5.134 1.00 88.88 97 PRO A CA 1
ATOM 765 C C . PRO A 1 97 ? 5.428 6.283 -5.720 1.00 88.88 97 PRO A C 1
ATOM 767 O O . PRO A 1 97 ? 4.273 6.579 -5.402 1.00 88.88 97 PRO A O 1
ATOM 770 N N . GLY A 1 98 ? 5.712 5.301 -6.561 1.00 93.44 98 GLY A N 1
ATOM 771 C CA . GLY A 1 98 ? 4.705 4.491 -7.226 1.00 93.44 98 GLY A CA 1
ATOM 772 C C . GLY A 1 98 ? 5.287 3.177 -7.712 1.00 93.44 98 GLY A C 1
ATOM 773 O O . GLY A 1 98 ? 6.400 2.788 -7.355 1.00 93.44 98 GLY A O 1
ATOM 774 N N . MET A 1 99 ? 4.503 2.483 -8.521 1.00 94.75 99 MET A N 1
ATOM 775 C CA . MET A 1 99 ? 4.845 1.174 -9.045 1.00 94.75 99 MET A CA 1
ATOM 776 C C . MET A 1 99 ? 4.598 1.104 -10.541 1.00 94.75 99 MET A C 1
ATOM 778 O O . MET A 1 99 ? 3.698 1.771 -11.056 1.00 94.75 99 MET A O 1
ATOM 782 N N . ARG A 1 100 ? 5.367 0.250 -11.213 1.00 94.19 100 ARG A N 1
ATOM 783 C CA . ARG A 1 100 ? 5.159 -0.133 -12.609 1.00 94.19 100 ARG A CA 1
ATOM 784 C C . ARG A 1 100 ? 4.951 -1.640 -12.701 1.00 94.19 100 ARG A C 1
ATOM 786 O O . ARG A 1 100 ? 5.796 -2.395 -12.234 1.00 94.19 100 ARG A O 1
ATOM 793 N N . SER A 1 101 ? 3.853 -2.082 -13.310 1.00 91.88 101 SER A N 1
ATOM 794 C CA . SER A 1 101 ? 3.638 -3.501 -13.624 1.00 91.88 101 SER A CA 1
ATOM 795 C C . SER A 1 101 ? 4.646 -3.977 -14.672 1.00 91.88 101 SER A C 1
ATOM 797 O O . SER A 1 101 ? 4.876 -3.290 -15.668 1.00 91.88 101 SER A O 1
ATOM 799 N N . THR A 1 102 ? 5.209 -5.170 -14.478 1.00 87.50 102 THR A N 1
ATOM 800 C CA . THR A 1 102 ? 6.196 -5.766 -15.395 1.00 87.50 102 THR A CA 1
ATOM 801 C C . THR A 1 102 ? 5.582 -6.284 -16.696 1.00 87.50 102 THR A C 1
ATOM 803 O O . THR A 1 102 ? 6.295 -6.437 -17.680 1.00 87.50 102 THR A O 1
ATOM 806 N N . HIS A 1 103 ? 4.272 -6.549 -16.730 1.00 77.56 103 HIS A N 1
ATOM 807 C CA . HIS A 1 103 ? 3.621 -7.186 -17.883 1.00 77.56 103 HIS A CA 1
ATOM 808 C C . HIS A 1 103 ? 3.084 -6.195 -18.919 1.00 77.56 103 HIS A C 1
ATOM 810 O O . HIS A 1 103 ? 3.125 -6.467 -20.117 1.00 77.56 103 HIS A O 1
ATOM 816 N N . ARG A 1 104 ? 2.540 -5.059 -18.469 1.00 76.50 104 ARG A N 1
ATOM 817 C CA . ARG A 1 104 ? 1.866 -4.071 -19.335 1.00 76.50 104 ARG A CA 1
ATOM 818 C C . ARG A 1 104 ? 2.328 -2.634 -19.097 1.00 76.50 104 ARG A C 1
ATOM 820 O O . ARG A 1 104 ? 1.634 -1.706 -19.496 1.00 76.50 104 ARG A O 1
ATOM 827 N N . GLU A 1 105 ? 3.443 -2.452 -18.388 1.00 79.19 105 GLU A N 1
ATOM 828 C CA . GLU A 1 105 ? 4.015 -1.144 -18.025 1.00 79.19 105 GLU A CA 1
ATOM 829 C C . GLU A 1 105 ? 3.031 -0.184 -17.330 1.00 79.19 105 GLU A C 1
ATOM 831 O O . GLU A 1 105 ? 3.222 1.032 -17.304 1.00 79.19 105 GLU A O 1
ATOM 836 N N . GLN A 1 106 ? 1.968 -0.722 -16.728 1.00 85.50 106 GLN A N 1
ATOM 837 C CA . GLN A 1 106 ? 0.956 0.074 -16.049 1.00 85.50 106 GLN A CA 1
ATOM 838 C C . GLN A 1 106 ? 1.550 0.741 -14.806 1.00 85.50 106 GLN A C 1
ATOM 840 O O . GLN A 1 106 ? 2.095 0.058 -13.940 1.00 85.50 106 GLN A O 1
ATOM 845 N N . LEU A 1 107 ? 1.381 2.060 -14.693 1.00 89.75 107 LEU A N 1
ATOM 846 C CA . LEU A 1 107 ? 1.779 2.834 -13.519 1.00 89.75 107 LEU A CA 1
ATOM 847 C C . LEU A 1 107 ? 0.636 2.942 -12.506 1.00 89.75 107 LEU A C 1
ATOM 849 O O . LEU A 1 107 ? -0.520 3.146 -12.884 1.00 89.75 107 LEU A O 1
ATOM 853 N N . PHE A 1 108 ? 0.955 2.820 -11.218 1.00 91.69 108 PHE A N 1
ATOM 854 C CA . PHE A 1 108 ? -0.015 2.944 -10.130 1.00 91.69 108 PHE A CA 1
ATOM 855 C C . PHE A 1 108 ? 0.624 3.407 -8.810 1.00 91.69 108 PHE A C 1
ATOM 857 O O . PHE A 1 108 ? 1.836 3.322 -8.629 1.00 91.69 108 PHE A O 1
ATOM 864 N N . TRP A 1 109 ? -0.191 3.910 -7.873 1.00 94.00 109 TRP A N 1
ATOM 865 C CA . TRP A 1 109 ? 0.279 4.555 -6.633 1.00 94.00 109 TRP A CA 1
ATOM 866 C C . TRP A 1 109 ? -0.434 4.005 -5.384 1.00 94.00 109 TRP A C 1
ATOM 868 O O . TRP A 1 109 ? -1.393 4.619 -4.898 1.00 94.00 109 TRP A O 1
ATOM 878 N N . PRO A 1 110 ? 0.023 2.874 -4.815 1.00 96.06 110 PRO A N 1
ATOM 879 C CA . PRO A 1 110 ? -0.660 2.220 -3.695 1.00 96.06 110 PRO A CA 1
ATOM 880 C C . PRO A 1 110 ? -0.816 3.099 -2.446 1.00 96.06 110 PRO A C 1
ATOM 882 O O . PRO A 1 110 ? -1.888 3.127 -1.843 1.00 96.06 110 PRO A O 1
ATOM 885 N N . TRP A 1 111 ? 0.221 3.864 -2.075 1.00 95.75 111 TRP A N 1
ATOM 886 C CA . TRP A 1 111 ? 0.179 4.760 -0.907 1.00 95.75 111 TRP A CA 1
ATOM 887 C C . TRP A 1 111 ? -0.882 5.849 -1.069 1.00 95.75 111 TRP A C 1
ATOM 889 O O . TRP A 1 111 ? -1.659 6.114 -0.152 1.00 95.75 111 TRP A O 1
ATOM 899 N N . ARG A 1 112 ? -0.956 6.453 -2.261 1.00 90.50 112 ARG A N 1
ATOM 900 C CA . ARG A 1 112 ? -1.950 7.483 -2.573 1.00 90.50 112 ARG A CA 1
ATOM 901 C C . ARG A 1 112 ? -3.359 6.905 -2.578 1.00 90.50 112 ARG A C 1
ATOM 903 O O . ARG A 1 112 ? -4.251 7.527 -2.010 1.00 90.50 112 ARG A O 1
ATOM 910 N N . ARG A 1 113 ? -3.561 5.723 -3.171 1.00 94.69 113 ARG A N 1
ATOM 911 C CA . ARG A 1 113 ? -4.876 5.071 -3.185 1.00 94.69 113 ARG A CA 1
ATOM 912 C C . ARG A 1 113 ? -5.367 4.786 -1.764 1.00 94.69 113 ARG A C 1
ATOM 914 O O . ARG A 1 113 ? -6.499 5.127 -1.442 1.00 94.69 113 ARG A O 1
ATOM 921 N N . ALA A 1 114 ? -4.507 4.252 -0.895 1.00 97.12 114 ALA A N 1
ATOM 922 C CA . ALA A 1 114 ? -4.843 4.026 0.510 1.00 97.12 114 ALA A CA 1
ATOM 923 C C . ALA A 1 114 ? -5.147 5.337 1.262 1.00 97.12 114 ALA A C 1
ATOM 925 O O . ALA A 1 114 ? -6.101 5.390 2.034 1.00 97.12 114 ALA A O 1
ATOM 926 N N . TYR A 1 115 ? -4.386 6.409 1.013 1.00 95.81 115 TYR A N 1
ATOM 927 C CA . TYR A 1 115 ? -4.642 7.722 1.619 1.00 95.81 115 TYR A CA 1
ATOM 928 C C . TYR A 1 115 ? -6.013 8.258 1.203 1.00 95.81 115 TYR A C 1
ATOM 930 O O . TYR A 1 115 ? -6.836 8.584 2.058 1.00 95.81 115 TYR A O 1
ATOM 938 N N . ASN A 1 116 ? -6.285 8.282 -0.104 1.00 92.25 116 ASN A N 1
ATOM 939 C CA . ASN A 1 116 ? -7.565 8.732 -0.634 1.00 92.25 116 ASN A CA 1
ATOM 940 C C . ASN A 1 116 ? -8.718 7.892 -0.074 1.00 92.25 116 ASN A C 1
ATOM 942 O O . ASN A 1 116 ? -9.744 8.443 0.300 1.00 92.25 116 ASN A O 1
ATOM 946 N N . ARG A 1 117 ? -8.530 6.577 0.092 1.00 96.31 117 ARG A N 1
ATOM 947 C CA . ARG A 1 117 ? -9.541 5.706 0.698 1.00 96.31 117 ARG A CA 1
ATOM 948 C C . ARG A 1 117 ? -9.904 6.100 2.130 1.00 96.31 117 ARG A C 1
ATOM 950 O O . ARG A 1 117 ? -11.069 5.974 2.514 1.00 96.31 117 ARG A O 1
ATOM 957 N N . ILE A 1 118 ? -8.927 6.549 2.921 1.00 95.44 118 ILE A N 1
ATOM 958 C CA . ILE A 1 118 ? -9.161 7.023 4.292 1.00 95.44 118 ILE A CA 1
ATOM 959 C C . ILE A 1 118 ? -9.852 8.394 4.275 1.00 95.44 118 ILE A C 1
ATOM 961 O O . ILE A 1 118 ? -10.756 8.622 5.077 1.00 95.44 118 ILE A O 1
ATOM 965 N N . VAL A 1 119 ? -9.456 9.295 3.373 1.00 93.19 119 VAL A N 1
ATOM 966 C CA . VAL A 1 119 ? -9.967 10.677 3.329 1.00 93.19 119 VAL A CA 1
ATOM 967 C C . VAL A 1 119 ? -11.335 10.777 2.659 1.00 93.19 119 VAL A C 1
ATOM 969 O O . VAL A 1 119 ? -12.276 11.283 3.264 1.00 93.19 119 VAL A O 1
ATOM 972 N N . ASN A 1 120 ? -11.440 10.280 1.433 1.00 91.06 120 ASN A N 1
ATOM 973 C CA . ASN A 1 120 ? -12.587 10.461 0.550 1.00 91.06 120 ASN A CA 1
ATOM 974 C C . ASN A 1 120 ? -13.688 9.449 0.896 1.00 91.06 120 ASN A C 1
ATOM 976 O O . ASN A 1 120 ? -14.819 9.826 1.186 1.00 91.06 120 ASN A O 1
ATOM 980 N N . GLY A 1 121 ? -13.310 8.178 1.058 1.00 91.94 121 GLY A N 1
ATOM 981 C CA . GLY A 1 121 ? -14.239 7.116 1.430 1.00 91.94 121 GLY A CA 1
ATOM 982 C C . GLY A 1 121 ? -14.362 6.043 0.344 1.00 91.94 121 GLY A C 1
ATOM 983 O O . GLY A 1 121 ? -13.363 5.722 -0.304 1.00 91.94 121 GLY A O 1
ATOM 984 N N . PRO A 1 122 ? -15.528 5.382 0.208 1.00 91.81 122 PRO A N 1
ATOM 985 C CA . PRO A 1 122 ? -15.685 4.178 -0.611 1.00 91.81 122 PRO A CA 1
ATOM 986 C C . PRO A 1 122 ? -15.435 4.376 -2.116 1.00 91.81 122 PRO A C 1
ATOM 988 O O . PRO A 1 122 ? -15.137 3.398 -2.793 1.00 91.81 122 PRO A O 1
ATOM 991 N N . GLU A 1 123 ? -15.484 5.598 -2.644 1.00 87.94 123 GLU A N 1
ATOM 992 C CA . GLU A 1 123 ? -15.097 5.923 -4.026 1.00 87.94 123 GLU A CA 1
ATOM 993 C C . GLU A 1 123 ? -13.641 5.542 -4.345 1.00 87.94 123 GLU A C 1
ATOM 995 O O . GLU A 1 123 ? -13.284 5.234 -5.486 1.00 87.94 123 GLU A O 1
ATOM 1000 N N . ASP A 1 124 ? -12.797 5.491 -3.314 1.00 91.00 124 ASP A N 1
ATOM 1001 C CA . ASP A 1 124 ? -11.397 5.109 -3.413 1.00 91.00 124 ASP A CA 1
ATOM 1002 C C . ASP A 1 124 ? -11.141 3.659 -2.968 1.00 91.00 124 ASP A C 1
ATOM 1004 O O . ASP A 1 124 ? -10.028 3.317 -2.569 1.00 91.00 124 ASP A O 1
ATOM 1008 N N . ASN A 1 125 ? -12.150 2.779 -3.062 1.00 94.88 125 ASN A N 1
ATOM 1009 C CA . ASN A 1 125 ? -12.054 1.362 -2.684 1.00 94.88 125 ASN A CA 1
ATOM 1010 C C . ASN A 1 125 ? -10.775 0.699 -3.230 1.00 94.88 125 ASN A C 1
ATOM 1012 O O . ASN A 1 125 ? -10.500 0.731 -4.437 1.00 94.88 125 ASN A O 1
ATOM 1016 N N . VAL A 1 126 ? -9.984 0.115 -2.331 1.00 96.19 126 VAL A N 1
ATOM 1017 C CA . VAL A 1 126 ? -8.686 -0.486 -2.649 1.00 96.19 126 VAL A CA 1
ATOM 1018 C C . VAL A 1 126 ? -8.843 -1.888 -3.218 1.00 96.19 126 VAL A C 1
ATOM 1020 O O . VAL A 1 126 ? -8.094 -2.244 -4.122 1.00 96.19 126 VAL A O 1
ATO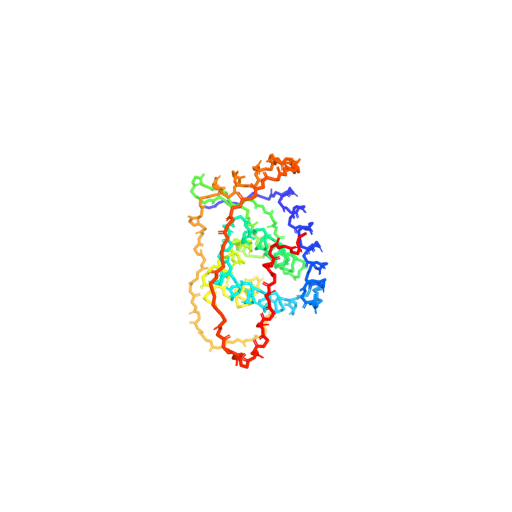M 1023 N N . TRP A 1 127 ? -9.818 -2.669 -2.747 1.00 95.50 127 TRP A N 1
ATOM 1024 C CA . TRP A 1 127 ? -10.064 -4.015 -3.269 1.00 95.50 127 TRP A CA 1
ATOM 1025 C C . TRP A 1 127 ? -10.480 -3.979 -4.743 1.00 95.50 127 TRP A C 1
ATOM 1027 O O . TRP A 1 127 ? -9.855 -4.639 -5.567 1.00 95.50 127 TRP A O 1
ATOM 1037 N N . HIS A 1 128 ? -11.458 -3.142 -5.093 1.00 88.94 128 HIS A N 1
ATOM 1038 C CA . HIS A 1 128 ? -11.898 -2.995 -6.480 1.00 88.94 128 HIS A CA 1
ATOM 1039 C C . HIS A 1 128 ? -10.768 -2.476 -7.383 1.00 88.94 128 HIS A C 1
ATOM 1041 O O . HIS A 1 128 ? -10.533 -2.998 -8.469 1.00 88.94 128 HIS A O 1
ATOM 1047 N N . TYR A 1 129 ? -9.999 -1.495 -6.899 1.00 90.56 129 TYR A N 1
ATOM 1048 C CA . TYR A 1 129 ? -8.830 -0.990 -7.619 1.00 90.56 129 TYR A CA 1
ATOM 1049 C C . TYR A 1 129 ? -7.775 -2.075 -7.863 1.00 90.56 129 TYR A C 1
ATOM 1051 O O . TYR A 1 129 ? -7.250 -2.191 -8.967 1.00 90.56 129 TYR A O 1
ATOM 1059 N N . TYR A 1 130 ? -7.487 -2.887 -6.847 1.00 94.31 130 TYR A N 1
ATOM 1060 C CA . TYR A 1 130 ? -6.553 -4.001 -6.945 1.00 94.31 130 TYR A CA 1
ATOM 1061 C C . TYR A 1 130 ? -7.010 -5.035 -7.980 1.00 94.31 130 TYR A C 1
ATOM 1063 O O . TYR A 1 130 ? -6.201 -5.472 -8.794 1.00 94.31 130 TYR A O 1
ATOM 1071 N N . GLN A 1 131 ? -8.306 -5.369 -8.008 1.00 91.94 131 GLN A N 1
ATOM 1072 C CA . GLN A 1 131 ? -8.851 -6.296 -9.001 1.00 91.94 131 GLN A CA 1
ATOM 1073 C C . GLN A 1 131 ? -8.609 -5.811 -10.435 1.00 91.94 131 GLN A C 1
ATOM 1075 O O . GLN A 1 131 ? -8.115 -6.571 -11.265 1.00 91.94 131 GLN A O 1
ATOM 1080 N N . LEU A 1 132 ? -8.868 -4.525 -10.691 1.00 89.75 132 LEU A N 1
ATOM 1081 C CA . LEU A 1 132 ? -8.622 -3.898 -11.991 1.00 89.75 132 LEU A CA 1
ATOM 1082 C C . LEU A 1 132 ? -7.139 -3.916 -12.389 1.00 89.75 132 LEU A C 1
ATOM 1084 O O . LEU A 1 132 ? -6.823 -4.045 -13.571 1.00 89.75 132 LEU A O 1
ATOM 1088 N N . LEU A 1 133 ? -6.217 -3.762 -11.430 1.00 90.88 133 LEU A N 1
ATOM 1089 C CA . LEU A 1 133 ? -4.780 -3.865 -11.705 1.00 90.88 133 LEU A CA 1
ATOM 1090 C C . LEU A 1 133 ? -4.391 -5.283 -12.132 1.00 90.88 133 LEU A C 1
ATOM 1092 O O . LEU A 1 133 ? -3.631 -5.445 -13.083 1.00 90.88 133 LEU A O 1
ATOM 1096 N N . VAL A 1 134 ? -4.909 -6.303 -11.447 1.00 90.00 134 VAL A N 1
ATOM 1097 C CA . VAL A 1 134 ? -4.578 -7.701 -11.755 1.00 90.00 134 VAL A CA 1
ATOM 1098 C C . VAL A 1 134 ? -5.157 -8.124 -13.102 1.00 90.00 134 VAL A C 1
ATOM 1100 O O . VAL A 1 134 ? -4.433 -8.698 -13.914 1.00 90.00 134 VAL A O 1
ATOM 1103 N N . GLU A 1 135 ? -6.414 -7.772 -13.380 1.00 86.38 135 GLU A N 1
ATOM 1104 C CA . GLU A 1 135 ? -7.048 -8.020 -14.680 1.00 86.38 135 GLU A CA 1
ATOM 1105 C C . GLU A 1 135 ? -6.213 -7.418 -15.820 1.00 86.38 135 GLU A C 1
ATOM 1107 O O . GLU A 1 135 ? -5.887 -8.085 -16.803 1.00 86.38 135 GLU A O 1
ATOM 1112 N N . ARG A 1 136 ? -5.770 -6.165 -15.655 1.00 81.25 136 ARG A N 1
ATOM 1113 C CA . ARG A 1 136 ? -4.931 -5.480 -16.646 1.00 81.25 136 ARG A CA 1
ATOM 1114 C C . ARG A 1 136 ? -3.534 -6.071 -16.765 1.00 81.25 136 ARG A C 1
ATOM 1116 O O . ARG A 1 136 ? -2.983 -6.051 -17.861 1.00 81.25 136 ARG A O 1
ATOM 1123 N N . ALA A 1 137 ? -2.967 -6.623 -15.696 1.00 80.62 137 ALA A N 1
ATOM 1124 C CA . ALA A 1 137 ? -1.697 -7.347 -15.753 1.00 80.62 137 ALA A CA 1
ATOM 1125 C C . ALA A 1 137 ? -1.804 -8.700 -16.484 1.00 80.62 137 ALA A C 1
ATOM 1127 O O . ALA A 1 137 ? -0.781 -9.324 -16.754 1.00 80.62 137 ALA A O 1
ATOM 1128 N N . GLY A 1 138 ? -3.015 -9.128 -16.863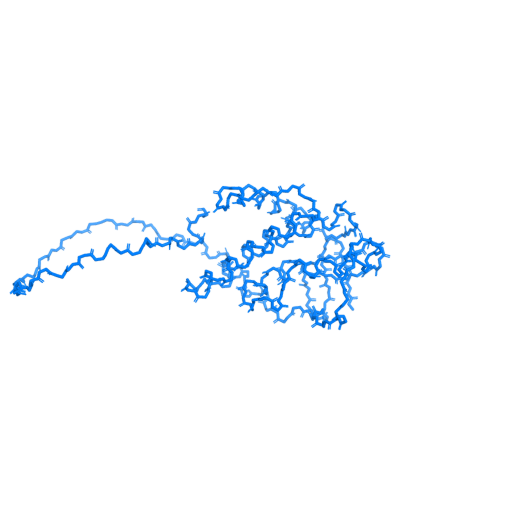 1.00 71.56 138 GLY A N 1
ATOM 1129 C CA . GLY A 1 138 ? -3.273 -10.424 -17.490 1.00 71.56 138 GLY A CA 1
ATOM 1130 C C . GLY A 1 138 ? -3.511 -11.550 -16.483 1.00 71.56 138 GLY A C 1
ATOM 1131 O O . GLY A 1 138 ? -3.571 -12.711 -16.882 1.00 71.56 138 GLY A O 1
ATOM 1132 N N . GLY A 1 139 ? -3.652 -11.226 -15.194 1.00 60.69 139 GLY A N 1
ATOM 1133 C CA . GLY A 1 139 ? -4.085 -12.169 -14.169 1.00 60.69 139 GLY A CA 1
ATOM 1134 C C . GLY A 1 139 ? -5.600 -12.373 -14.219 1.00 60.69 139 GLY A C 1
ATOM 1135 O O . GLY A 1 139 ? 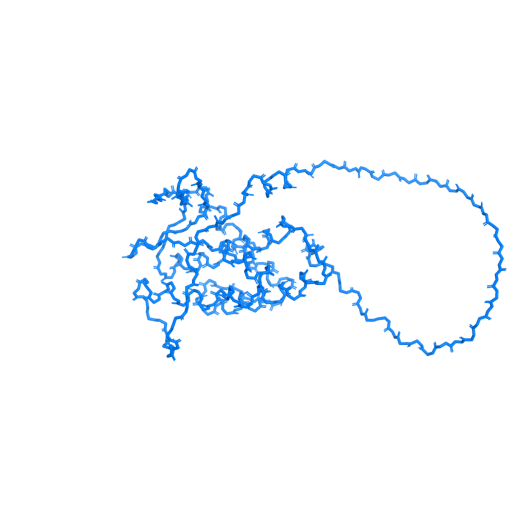-6.362 -11.441 -14.465 1.00 60.69 139 GLY A O 1
ATOM 1136 N N . THR A 1 140 ? -6.068 -13.599 -13.984 1.00 49.28 140 THR A N 1
ATOM 1137 C CA . THR A 1 140 ? -7.505 -13.878 -13.858 1.00 49.28 140 THR A CA 1
ATOM 1138 C C . THR A 1 140 ? -7.925 -13.734 -12.397 1.00 49.28 140 THR A C 1
ATOM 1140 O O . THR A 1 140 ? -7.646 -14.610 -11.582 1.00 49.28 140 THR A O 1
ATOM 1143 N N . LEU A 1 141 ? -8.631 -12.654 -12.059 1.00 48.28 141 LEU A N 1
ATOM 1144 C CA . LEU A 1 141 ? -9.467 -12.604 -10.857 1.00 48.28 141 LEU A CA 1
ATOM 1145 C C . LEU A 1 141 ? -10.922 -12.748 -11.298 1.00 48.28 141 LEU A C 1
ATOM 1147 O O . LEU A 1 141 ? -11.331 -12.120 -12.269 1.00 48.28 141 LEU A O 1
ATOM 1151 N N . ALA A 1 142 ? -11.687 -13.607 -10.624 1.00 31.55 142 ALA A N 1
ATOM 1152 C CA . ALA A 1 142 ? -13.062 -13.922 -11.007 1.00 31.55 142 ALA A CA 1
ATOM 1153 C C . ALA A 1 142 ? -13.929 -12.655 -11.231 1.00 31.55 142 ALA A C 1
ATOM 1155 O O . ALA A 1 142 ? -13.891 -11.712 -10.438 1.00 31.55 142 ALA A O 1
ATOM 1156 N N . VAL A 1 143 ? -14.676 -12.701 -12.340 1.00 38.34 143 VAL A N 1
ATOM 1157 C CA . VAL A 1 143 ? -15.477 -11.675 -13.041 1.00 38.34 143 VAL A CA 1
ATOM 1158 C C . VAL A 1 143 ? -16.413 -10.855 -12.150 1.00 38.34 143 VAL A C 1
ATOM 1160 O O . VAL A 1 143 ? -17.096 -11.437 -11.314 1.00 38.34 143 VAL A O 1
ATOM 1163 N N . HIS A 1 144 ? -16.548 -9.549 -12.431 1.00 38.97 144 HIS A N 1
ATOM 1164 C CA . HIS A 1 144 ? -17.752 -8.764 -12.116 1.00 38.97 144 HIS A CA 1
ATOM 1165 C C . HIS A 1 144 ? -18.181 -7.878 -13.307 1.00 38.97 144 HIS A C 1
ATOM 1167 O O . HIS A 1 144 ? -17.359 -7.233 -13.957 1.00 38.97 144 HIS A O 1
ATOM 1173 N N . ASP A 1 145 ? -19.485 -7.909 -13.573 1.00 38.16 145 ASP A N 1
ATOM 1174 C CA . ASP A 1 145 ? -20.241 -7.400 -14.721 1.00 38.16 145 ASP A CA 1
ATOM 1175 C C . ASP A 1 145 ? -20.802 -5.997 -14.433 1.00 38.16 145 ASP A C 1
ATOM 1177 O O . ASP A 1 145 ? -21.992 -5.859 -14.209 1.00 38.16 145 ASP A O 1
ATOM 1181 N N . ASP A 1 146 ? -19.957 -4.959 -14.344 1.00 37.47 146 ASP A N 1
ATOM 1182 C CA . ASP A 1 146 ? -20.437 -3.624 -13.920 1.00 37.47 146 ASP A CA 1
ATOM 1183 C C . ASP A 1 146 ? -19.816 -2.422 -14.667 1.00 37.47 146 ASP A C 1
ATOM 1185 O O . ASP A 1 146 ? -19.968 -1.283 -14.236 1.00 37.47 146 ASP A O 1
ATOM 1189 N N . GLY A 1 147 ? -19.118 -2.624 -15.791 1.00 37.31 147 GLY A N 1
ATOM 1190 C CA . GLY A 1 147 ? -18.797 -1.533 -16.731 1.00 37.31 147 GLY A CA 1
ATOM 1191 C C . GLY A 1 147 ? -18.211 -0.225 -16.145 1.00 37.31 147 GLY A C 1
ATOM 1192 O O . GLY A 1 147 ? -18.782 0.826 -16.388 1.00 37.31 147 GLY A O 1
ATOM 1193 N N . MET A 1 148 ? -17.051 -0.290 -15.465 1.00 29.39 148 MET A N 1
ATOM 1194 C CA . MET A 1 148 ? -16.092 0.799 -15.112 1.00 29.39 148 MET A CA 1
ATOM 1195 C C . MET A 1 148 ? -16.585 2.064 -14.362 1.00 29.39 148 MET A C 1
ATOM 1197 O O . MET A 1 148 ? -17.576 2.697 -14.714 1.00 29.39 148 MET A O 1
ATOM 1201 N N . PRO A 1 149 ? -15.736 2.602 -13.456 1.00 32.41 149 PRO A N 1
ATOM 1202 C CA . PRO A 1 149 ? -15.356 4.014 -13.608 1.00 32.41 149 PRO A CA 1
ATOM 1203 C C . PRO A 1 149 ? -13.872 4.365 -13.370 1.00 32.41 149 PRO A C 1
ATOM 1205 O O . PRO A 1 149 ? -13.082 3.656 -12.746 1.00 32.41 149 PRO A O 1
ATOM 1208 N N . SER A 1 150 ? -13.518 5.541 -13.898 1.00 41.06 150 SER A N 1
ATOM 1209 C CA . SER A 1 150 ? -12.221 6.213 -13.867 1.00 41.06 150 SER A CA 1
ATOM 1210 C C . SER A 1 150 ? -11.825 6.738 -12.482 1.00 41.06 150 SER A C 1
ATOM 1212 O O . SER A 1 150 ? -12.537 7.554 -11.908 1.00 41.06 150 SER A O 1
ATOM 1214 N N . ASN A 1 151 ? -10.627 6.374 -12.017 1.00 39.78 151 ASN A N 1
ATOM 1215 C CA . ASN A 1 151 ? -9.704 7.293 -11.338 1.00 39.78 151 ASN A CA 1
ATOM 1216 C C . ASN A 1 151 ? -8.281 6.707 -11.351 1.00 39.78 151 ASN A C 1
ATOM 1218 O O . ASN A 1 151 ? -7.800 6.113 -10.392 1.00 39.78 151 ASN A O 1
ATOM 1222 N N . PHE A 1 152 ? -7.610 6.897 -12.489 1.00 45.19 152 PHE A N 1
ATOM 1223 C CA . PHE A 1 152 ? -6.148 6.839 -12.637 1.00 45.19 152 PHE A CA 1
ATOM 1224 C C . PHE A 1 152 ? -5.568 8.263 -12.648 1.00 45.19 152 PHE A C 1
ATOM 1226 O O . PHE A 1 152 ? -4.596 8.548 -13.342 1.00 45.19 152 PHE A O 1
ATOM 1233 N N . ALA A 1 153 ? -6.203 9.191 -11.925 1.00 39.06 153 ALA A N 1
ATOM 1234 C CA . ALA A 1 153 ? -5.697 10.547 -11.828 1.00 39.06 153 ALA A CA 1
ATOM 1235 C C . ALA A 1 153 ? -4.405 10.522 -10.993 1.00 39.06 153 ALA A C 1
ATOM 1237 O O . ALA A 1 153 ? -4.426 10.053 -9.848 1.00 39.06 153 ALA A O 1
ATOM 1238 N N . PRO A 1 154 ? -3.278 10.989 -11.547 1.00 39.62 154 PRO A N 1
ATOM 1239 C CA . PRO A 1 154 ? -2.054 11.119 -10.780 1.00 39.62 154 PRO A CA 1
ATOM 1240 C C . PRO A 1 154 ? -2.260 12.133 -9.635 1.00 39.62 154 PRO A C 1
ATOM 1242 O O . PRO A 1 154 ? -3.187 12.949 -9.680 1.00 39.62 154 PRO A O 1
ATOM 1245 N N . PRO A 1 155 ? -1.466 12.059 -8.554 1.00 40.94 155 PRO A N 1
ATOM 1246 C CA . PRO A 1 155 ? -1.715 12.854 -7.357 1.00 40.94 155 PRO A CA 1
ATOM 1247 C C . PRO A 1 155 ? -1.657 14.361 -7.648 1.00 40.94 155 PRO A C 1
ATOM 1249 O O . PRO A 1 155 ? -0.698 14.847 -8.224 1.00 40.94 155 PRO A O 1
ATOM 1252 N N . THR A 1 156 ? -2.638 15.118 -7.153 1.00 45.28 156 THR A N 1
ATOM 1253 C CA . THR A 1 156 ? -2.573 16.587 -6.997 1.00 45.28 156 THR A CA 1
ATOM 1254 C C . THR A 1 156 ? -2.033 16.992 -5.615 1.00 45.28 156 THR A C 1
ATOM 1256 O O . THR A 1 156 ? -2.272 18.097 -5.131 1.00 45.28 156 THR A O 1
ATOM 1259 N N . MET A 1 157 ? -1.341 16.083 -4.916 1.00 40.75 157 MET A N 1
ATOM 1260 C CA . MET A 1 157 ? -0.905 16.294 -3.533 1.00 40.75 157 MET A CA 1
ATOM 1261 C C . MET A 1 157 ? 0.458 16.989 -3.482 1.00 40.75 157 MET A C 1
ATOM 1263 O O . MET A 1 157 ? 1.429 16.503 -4.051 1.00 40.75 157 MET A O 1
ATOM 1267 N N . ASN A 1 158 ? 0.558 18.092 -2.739 1.00 42.94 158 ASN A N 1
ATOM 1268 C CA . ASN A 1 158 ? 1.831 18.763 -2.476 1.00 42.94 158 ASN A CA 1
ATOM 1269 C C . ASN A 1 158 ? 2.628 17.996 -1.397 1.00 42.94 158 ASN A C 1
ATOM 1271 O O . ASN A 1 158 ? 2.409 18.178 -0.195 1.00 42.94 158 ASN A O 1
ATOM 1275 N N . TYR A 1 159 ? 3.565 17.140 -1.821 1.00 41.81 159 TYR A N 1
ATOM 1276 C CA . TYR A 1 159 ? 4.411 16.318 -0.936 1.00 41.81 159 TYR A CA 1
ATOM 1277 C C . TYR A 1 159 ? 5.326 17.143 -0.011 1.00 41.81 159 TYR A C 1
ATOM 1279 O O . TYR A 1 159 ? 5.746 16.646 1.039 1.00 41.81 159 TYR A O 1
ATOM 1287 N N . GLY A 1 160 ? 5.589 18.416 -0.332 1.00 39.59 160 GLY A N 1
ATOM 1288 C CA . GLY A 1 160 ? 6.405 19.310 0.495 1.00 39.59 160 GLY A CA 1
ATOM 1289 C C . GLY A 1 160 ? 5.814 19.557 1.888 1.00 39.59 160 GLY A C 1
ATOM 1290 O O . GLY A 1 160 ? 6.553 19.628 2.870 1.00 39.59 160 GLY A O 1
ATOM 1291 N N . ARG A 1 161 ? 4.479 19.603 2.012 1.00 39.69 161 ARG A N 1
ATOM 1292 C CA . ARG A 1 161 ? 3.805 19.805 3.309 1.00 39.69 161 ARG A CA 1
ATOM 1293 C C . ARG A 1 161 ? 3.804 18.561 4.197 1.00 39.69 161 ARG A C 1
ATOM 1295 O O . ARG A 1 161 ? 3.975 18.686 5.408 1.00 39.69 161 ARG A O 1
ATOM 1302 N N . ALA A 1 162 ? 3.656 17.372 3.613 1.00 35.09 162 ALA A N 1
ATOM 1303 C CA . ALA A 1 162 ? 3.638 16.119 4.370 1.00 35.09 162 ALA A CA 1
ATOM 1304 C C . ALA A 1 162 ? 5.016 15.798 4.978 1.00 35.09 162 ALA A C 1
ATOM 1306 O O . ALA A 1 162 ? 5.101 15.311 6.106 1.00 35.09 162 ALA A O 1
ATOM 1307 N N . ARG A 1 163 ? 6.105 16.140 4.271 1.00 34.22 163 ARG A N 1
ATOM 1308 C CA . ARG A 1 163 ? 7.479 15.899 4.737 1.00 34.22 163 ARG A CA 1
ATOM 1309 C C . ARG A 1 163 ? 7.901 16.848 5.867 1.00 34.22 163 ARG A C 1
ATOM 1311 O O . ARG A 1 163 ? 8.515 16.396 6.828 1.00 34.22 163 ARG A O 1
ATOM 1318 N N . ALA A 1 164 ? 7.516 18.126 5.797 1.00 37.88 164 ALA A N 1
ATOM 1319 C CA . ALA A 1 164 ? 7.839 19.128 6.820 1.00 37.88 164 ALA A CA 1
ATOM 1320 C C . ALA A 1 164 ? 7.166 18.853 8.183 1.00 37.88 164 ALA A C 1
ATOM 1322 O O . ALA A 1 164 ? 7.735 19.162 9.230 1.00 37.88 164 ALA A O 1
ATOM 1323 N N . ALA A 1 165 ? 5.984 18.225 8.187 1.00 37.34 165 ALA A N 1
ATOM 1324 C CA . ALA A 1 165 ? 5.284 17.841 9.414 1.00 37.34 165 ALA A CA 1
ATOM 1325 C C . ALA A 1 165 ? 5.924 16.630 10.124 1.00 37.34 165 ALA A C 1
ATOM 1327 O O . ALA A 1 165 ? 5.867 16.537 11.348 1.00 37.34 165 ALA A O 1
ATOM 1328 N N . ALA A 1 166 ? 6.564 15.721 9.378 1.00 34.84 166 ALA A N 1
ATOM 1329 C CA . ALA A 1 166 ? 7.202 14.524 9.934 1.00 34.84 166 ALA A CA 1
ATOM 1330 C C . ALA A 1 166 ? 8.561 14.809 10.606 1.00 34.84 166 ALA A C 1
ATOM 1332 O O . ALA A 1 166 ? 8.979 14.072 11.496 1.00 34.84 166 ALA A O 1
ATOM 1333 N N . THR A 1 167 ? 9.241 15.895 10.224 1.00 38.41 167 THR A N 1
ATOM 1334 C CA . THR A 1 167 ? 10.545 16.301 10.783 1.00 38.41 167 THR A CA 1
ATOM 1335 C C . THR A 1 167 ? 10.450 17.156 12.050 1.00 38.41 167 THR A C 1
ATOM 1337 O O . THR A 1 167 ? 11.463 17.404 12.698 1.00 38.41 167 THR A O 1
ATOM 1340 N N . ALA A 1 168 ? 9.252 17.579 12.461 1.00 35.75 168 ALA A N 1
ATOM 1341 C CA . ALA A 1 168 ? 9.043 18.375 13.670 1.00 35.75 168 ALA A CA 1
ATOM 1342 C C . ALA A 1 168 ? 8.876 17.492 14.927 1.00 35.75 168 ALA A C 1
ATOM 1344 O O . ALA A 1 168 ? 7.877 17.576 15.636 1.00 35.75 168 ALA A O 1
ATOM 1345 N N . LYS A 1 169 ? 9.857 16.630 15.227 1.00 40.88 169 LYS A N 1
ATOM 1346 C CA . LYS A 1 169 ? 10.028 16.047 16.572 1.00 40.88 169 LYS A CA 1
ATOM 1347 C C . LYS A 1 169 ? 11.150 16.792 17.295 1.00 40.88 169 LYS A C 1
ATOM 1349 O O . LYS A 1 169 ? 12.288 16.342 17.330 1.00 40.88 169 LYS A O 1
ATOM 1354 N N . GLY A 1 170 ? 10.804 17.938 17.875 1.00 28.20 170 GLY A N 1
ATOM 1355 C CA . GLY A 1 170 ? 11.553 18.575 18.956 1.00 28.20 170 GLY A CA 1
ATOM 1356 C C . GLY A 1 170 ? 10.677 18.573 20.205 1.00 28.20 170 GLY A C 1
ATOM 1357 O O . GLY A 1 170 ? 9.592 19.148 20.187 1.00 28.20 170 GLY A O 1
ATOM 1358 N N . SER A 1 171 ? 11.111 17.861 21.246 1.00 36.59 171 SER A N 1
ATOM 1359 C CA . SER A 1 171 ? 10.442 17.725 22.547 1.00 36.59 171 SER A CA 1
ATOM 1360 C C . SER A 1 171 ? 9.937 19.050 23.129 1.00 36.59 171 SER A C 1
ATOM 1362 O O . SER A 1 171 ? 10.561 20.093 22.933 1.00 36.59 171 SER A O 1
ATOM 1364 N N . PRO A 1 172 ? 8.952 18.977 24.038 1.00 31.06 172 PRO A N 1
ATOM 1365 C CA . PRO A 1 172 ? 9.154 19.673 25.296 1.00 31.06 172 PRO A CA 1
ATOM 1366 C C . PRO A 1 172 ? 9.022 18.740 26.494 1.00 31.06 172 PRO A C 1
ATOM 1368 O O . PRO A 1 172 ? 8.064 17.988 26.673 1.00 31.06 172 PRO A O 1
ATOM 1371 N N . SER A 1 173 ? 10.060 18.849 27.307 1.00 27.66 173 SER A N 1
ATOM 1372 C CA . SER A 1 173 ? 10.247 18.305 28.633 1.00 27.66 173 SER A CA 1
ATOM 1373 C C . SER A 1 173 ? 9.069 18.596 29.561 1.00 27.66 173 SER A C 1
ATOM 1375 O O . SER A 1 173 ? 8.523 19.696 29.602 1.00 27.66 173 SER A O 1
ATOM 1377 N N . VAL A 1 174 ? 8.758 17.597 30.378 1.00 25.62 174 VAL A N 1
ATOM 1378 C CA . VAL A 1 174 ? 7.950 17.712 31.590 1.00 25.62 174 VAL A CA 1
ATOM 1379 C C . VAL A 1 174 ? 8.600 18.712 32.558 1.00 25.62 174 VAL A C 1
ATOM 1381 O O . VAL A 1 174 ? 9.799 18.621 32.827 1.00 25.62 174 VAL A O 1
ATOM 1384 N N . ARG A 1 175 ? 7.800 19.606 33.152 1.00 26.64 175 ARG A N 1
ATOM 1385 C CA . ARG A 1 175 ? 8.066 20.193 34.475 1.00 26.64 175 ARG A CA 1
ATOM 1386 C C . ARG A 1 175 ? 6.790 20.174 35.320 1.00 26.64 175 ARG A C 1
ATOM 1388 O O . ARG A 1 175 ? 5.708 20.489 34.837 1.00 26.64 175 ARG A O 1
ATOM 1395 N N . PHE A 1 176 ? 6.966 19.748 36.566 1.00 22.91 176 PHE A N 1
ATOM 1396 C CA . PHE A 1 176 ? 5.971 19.601 37.628 1.00 22.91 176 PHE A CA 1
ATOM 1397 C C . PHE A 1 176 ? 5.933 20.836 38.552 1.00 22.91 176 PHE A C 1
ATOM 1399 O O . PHE A 1 176 ? 6.943 21.528 38.679 1.00 22.91 176 PHE A O 1
ATOM 1406 N N . SER A 1 177 ? 4.807 20.953 39.280 1.00 26.34 177 SER A N 1
ATOM 1407 C CA . SER A 1 177 ? 4.545 21.705 40.534 1.00 26.34 177 SER A CA 1
ATOM 1408 C C . SER A 1 177 ? 4.321 23.225 40.458 1.00 26.34 177 SER A C 1
ATOM 1410 O O . SER A 1 177 ? 4.956 23.900 39.662 1.00 26.34 177 SER A O 1
ATOM 1412 N N . ALA A 1 178 ? 3.506 23.870 41.310 1.00 25.69 178 ALA A N 1
ATOM 1413 C CA . ALA A 1 178 ? 2.422 23.487 42.238 1.00 25.69 178 ALA A CA 1
ATOM 1414 C C . ALA A 1 178 ? 1.757 24.786 42.784 1.00 25.69 178 ALA A C 1
ATOM 1416 O O . ALA A 1 178 ? 2.429 25.811 42.841 1.00 25.69 178 ALA A O 1
ATOM 1417 N N . ASN A 1 179 ? 0.512 24.672 43.290 1.00 27.28 179 ASN A N 1
ATOM 1418 C CA . ASN A 1 179 ? -0.207 25.564 44.238 1.00 27.28 179 ASN A CA 1
ATOM 1419 C C . ASN A 1 179 ? -0.656 26.976 43.770 1.00 27.28 179 ASN A C 1
ATOM 1421 O O . ASN A 1 179 ? 0.042 27.632 43.017 1.00 27.28 179 ASN A O 1
ATOM 1425 N N . ALA A 1 180 ? -1.779 27.566 44.215 1.00 27.23 180 ALA A N 1
ATOM 1426 C CA . ALA A 1 180 ? -2.916 27.134 45.039 1.00 27.23 180 ALA A CA 1
ATOM 1427 C C . ALA A 1 180 ? -4.054 28.197 45.013 1.00 27.23 180 ALA A C 1
ATOM 1429 O O . ALA A 1 180 ? -3.804 29.364 44.735 1.00 27.23 180 ALA A O 1
ATOM 1430 N N . MET A 1 181 ? -5.250 27.756 45.441 1.00 26.36 181 MET A N 1
ATOM 1431 C CA . MET A 1 181 ? -6.306 28.467 46.201 1.00 26.36 181 MET A CA 1
ATOM 1432 C C . MET A 1 181 ? -7.192 29.548 45.547 1.00 26.36 181 MET A C 1
ATOM 1434 O O . MET A 1 181 ? -6.735 30.606 45.134 1.00 26.36 181 MET A O 1
ATOM 1438 N N . GLY A 1 182 ? -8.515 29.320 45.633 1.00 27.48 182 GLY A N 1
ATOM 1439 C CA . GLY A 1 182 ? -9.549 30.335 45.399 1.00 27.48 182 GLY A CA 1
ATOM 1440 C C . GLY A 1 182 ? -11.005 29.830 45.396 1.00 27.48 182 GLY A C 1
ATOM 1441 O O . GLY A 1 182 ? -11.596 29.711 44.335 1.00 27.48 182 GLY A O 1
ATOM 1442 N N . GLY A 1 183 ? -11.572 29.555 46.579 1.00 26.62 183 GLY A N 1
ATOM 1443 C CA . GLY A 1 183 ? -12.905 30.031 47.014 1.00 26.62 183 GLY A CA 1
ATOM 1444 C C . GLY A 1 183 ? -14.236 29.601 46.349 1.00 26.62 183 GLY A C 1
ATOM 1445 O O . GLY A 1 183 ? -14.638 30.162 45.340 1.00 26.62 183 GLY A O 1
ATOM 1446 N N . ALA A 1 184 ? -15.007 28.832 47.138 1.00 30.09 184 ALA A N 1
ATOM 1447 C CA . ALA A 1 184 ? -16.445 28.984 47.473 1.00 30.09 184 ALA A CA 1
ATOM 1448 C C . ALA A 1 184 ? -17.566 28.257 46.666 1.00 30.09 184 ALA A C 1
ATOM 1450 O O . ALA A 1 184 ? -17.434 28.024 45.468 1.00 30.09 184 ALA A O 1
ATOM 1451 N N . PRO A 1 185 ? -18.684 27.859 47.338 1.00 41.25 185 PRO A N 1
ATOM 1452 C CA . PRO A 1 185 ? -19.535 26.733 46.931 1.00 41.25 185 PRO A CA 1
ATOM 1453 C C . PRO A 1 185 ? -20.951 27.130 46.462 1.00 41.25 185 PRO A C 1
ATOM 1455 O O . PRO A 1 185 ? -21.508 28.140 46.884 1.00 41.25 185 PRO A O 1
ATOM 1458 N N . GLY A 1 186 ? -21.592 26.275 45.654 1.00 30.50 186 GLY A N 1
ATOM 1459 C CA . GLY A 1 186 ? -22.958 26.514 45.179 1.00 30.50 186 GLY A CA 1
ATOM 1460 C C . GLY A 1 186 ? -23.725 25.270 44.719 1.00 30.50 186 GLY A C 1
ATOM 1461 O O . GLY A 1 186 ? -23.652 24.885 43.562 1.00 30.50 186 GLY A O 1
ATOM 1462 N N . ARG A 1 187 ? -24.553 24.753 45.636 1.00 32.19 187 ARG A N 1
ATOM 1463 C CA . ARG A 1 187 ? -25.883 24.134 45.435 1.00 32.19 187 ARG A CA 1
ATOM 1464 C C . ARG A 1 187 ? -26.004 22.774 44.715 1.00 32.19 187 ARG A C 1
ATOM 1466 O O . ARG A 1 187 ? -25.875 22.641 43.504 1.00 32.19 187 ARG A O 1
ATOM 1473 N N . ALA A 1 188 ? -26.446 21.788 45.499 1.00 38.59 188 ALA A N 1
ATOM 1474 C CA . ALA A 1 188 ? -26.862 20.457 45.071 1.00 38.59 188 ALA A CA 1
ATOM 1475 C C . ALA A 1 188 ? -28.092 20.465 44.135 1.00 38.59 188 ALA A C 1
ATOM 1477 O O . ALA A 1 188 ? -29.093 21.138 44.401 1.00 38.59 188 ALA A O 1
ATOM 1478 N N . LYS A 1 189 ? -28.040 19.634 43.085 1.00 40.47 189 LYS A N 1
ATOM 1479 C CA . LYS A 1 189 ? -29.199 19.145 42.321 1.00 40.47 189 LYS A CA 1
ATOM 1480 C C . LYS A 1 189 ? -29.185 17.608 42.296 1.00 40.47 189 LYS A C 1
ATOM 1482 O O . LYS A 1 189 ? -28.128 16.989 42.282 1.00 40.47 189 LYS A O 1
ATOM 1487 N N . ARG A 1 190 ? -30.396 17.044 42.355 1.00 34.62 190 ARG A N 1
ATOM 1488 C CA . ARG A 1 190 ? -30.783 15.623 42.505 1.00 34.62 190 ARG A CA 1
ATOM 1489 C C . ARG A 1 190 ? -30.157 14.697 41.439 1.00 34.62 190 ARG A C 1
ATOM 1491 O O . ARG A 1 190 ? -29.868 15.177 40.345 1.00 34.62 190 ARG A O 1
ATOM 1498 N N . PRO A 1 191 ? -29.998 13.386 41.718 1.00 37.16 191 PRO A N 1
ATOM 1499 C CA . PRO A 1 191 ? -29.318 12.468 40.811 1.00 37.16 191 PRO A CA 1
ATOM 1500 C C . PRO A 1 191 ? -30.180 12.169 39.580 1.00 37.16 191 PRO A C 1
ATOM 1502 O O . PRO A 1 191 ? -31.313 11.705 39.699 1.00 37.16 191 PRO A O 1
ATOM 1505 N N . ALA A 1 192 ? -29.624 12.428 38.398 1.00 38.38 192 ALA A N 1
ATOM 1506 C CA . ALA A 1 192 ? -30.087 11.831 37.157 1.00 38.38 192 ALA A CA 1
ATOM 1507 C C . ALA A 1 192 ? -29.440 10.448 37.019 1.00 38.38 192 ALA A C 1
ATOM 1509 O O . ALA A 1 192 ? -28.253 10.279 37.303 1.00 38.38 192 ALA A O 1
ATOM 1510 N N . THR A 1 193 ? -30.237 9.468 36.606 1.00 43.56 193 THR A N 1
ATOM 1511 C CA . THR A 1 193 ? -29.826 8.105 36.272 1.00 43.56 193 THR A CA 1
ATOM 1512 C C . THR A 1 193 ? -28.570 8.128 35.399 1.00 43.56 193 THR A C 1
ATOM 1514 O O . THR A 1 193 ? -28.586 8.649 34.285 1.00 43.56 193 THR A O 1
ATOM 1517 N N . SER A 1 194 ? -27.471 7.595 35.937 1.00 38.12 194 SER A N 1
ATOM 1518 C CA . SER A 1 194 ? -26.182 7.492 35.257 1.00 38.12 194 SER A CA 1
ATOM 1519 C C . SER A 1 194 ? -26.302 6.504 34.097 1.00 38.12 194 SER A C 1
ATOM 1521 O O . SER A 1 194 ? -26.254 5.291 34.294 1.00 38.12 194 SER A O 1
ATOM 1523 N N . ALA A 1 195 ? -26.481 7.017 32.881 1.00 45.88 195 ALA A N 1
ATOM 1524 C CA . ALA A 1 195 ? -26.054 6.289 31.699 1.00 45.88 195 ALA A CA 1
ATOM 1525 C C . ALA A 1 195 ? -24.523 6.315 31.712 1.00 45.88 195 ALA A C 1
ATOM 1527 O O . ALA A 1 195 ? -23.920 7.390 31.677 1.00 45.88 195 ALA A O 1
ATOM 1528 N N . ALA A 1 196 ? -23.902 5.139 31.824 1.00 37.72 196 ALA A N 1
ATOM 1529 C CA . ALA A 1 196 ? -22.454 5.013 31.750 1.00 37.72 196 ALA A CA 1
ATOM 1530 C C . ALA A 1 196 ? -21.943 5.747 30.494 1.00 37.72 196 ALA A C 1
ATOM 1532 O O . ALA A 1 196 ? -22.525 5.566 29.418 1.00 37.72 196 ALA A O 1
ATOM 1533 N N . PRO A 1 197 ? -20.893 6.583 30.596 1.00 42.00 197 PRO A N 1
ATOM 1534 C CA . PRO A 1 197 ? -20.325 7.213 29.417 1.00 42.00 197 PRO A CA 1
ATOM 1535 C C . PRO A 1 197 ? -19.894 6.112 28.449 1.00 42.00 197 PRO A C 1
ATOM 1537 O O . PRO A 1 197 ? -19.214 5.161 28.846 1.00 42.00 197 PRO A O 1
ATOM 1540 N N . ALA A 1 198 ? -20.302 6.233 27.182 1.00 44.31 198 ALA A N 1
ATOM 1541 C CA . ALA A 1 198 ? -19.787 5.375 26.126 1.00 44.31 198 ALA A CA 1
ATOM 1542 C C . ALA A 1 198 ? -18.251 5.373 26.220 1.00 44.31 198 ALA A C 1
ATOM 1544 O O . ALA A 1 198 ? -17.663 6.444 26.420 1.00 44.31 198 ALA A O 1
ATOM 1545 N 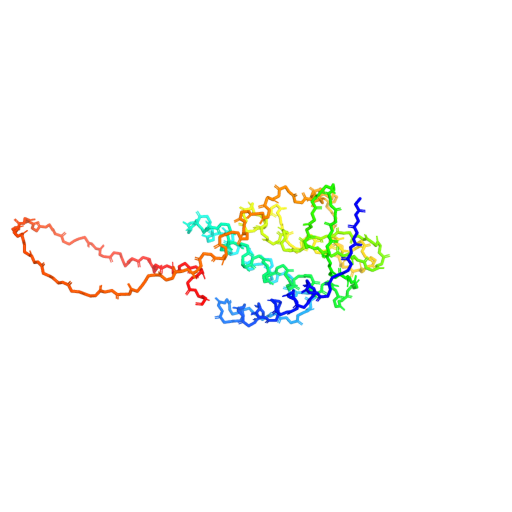N . PRO A 1 199 ? -17.588 4.206 26.133 1.00 41.16 199 PRO A N 1
ATOM 1546 C CA . PRO A 1 199 ? -16.147 4.138 26.300 1.00 41.16 199 PRO A CA 1
ATOM 1547 C C . PRO A 1 199 ? -15.495 5.108 25.318 1.00 41.16 199 PRO A C 1
ATOM 1549 O O . PRO A 1 199 ? -15.718 5.024 24.108 1.00 41.16 199 PRO A O 1
ATOM 1552 N N . VAL A 1 200 ? -14.708 6.044 25.852 1.00 48.22 200 VAL A N 1
ATOM 1553 C CA . VAL A 1 200 ? -13.920 6.984 25.055 1.00 48.22 200 VAL A CA 1
ATOM 1554 C C . VAL A 1 200 ? -12.942 6.146 24.241 1.00 48.22 200 VAL A C 1
ATOM 1556 O O . VAL A 1 200 ? -11.919 5.678 24.748 1.00 48.22 200 VAL A O 1
ATOM 1559 N N . ARG A 1 201 ? -13.292 5.885 22.980 1.00 57.59 201 ARG A N 1
ATOM 1560 C CA . ARG A 1 201 ? -12.419 5.189 22.040 1.00 57.59 201 ARG A CA 1
ATOM 1561 C C . ARG A 1 201 ? -11.171 6.047 21.882 1.00 57.59 201 ARG A C 1
ATOM 1563 O O . ARG A 1 201 ? -11.248 7.182 21.423 1.00 57.59 201 ARG A O 1
ATOM 1570 N N . LYS A 1 202 ? -10.026 5.530 22.336 1.00 62.72 202 LYS A N 1
ATOM 1571 C CA . LYS A 1 202 ? -8.748 6.233 22.205 1.00 62.72 202 LYS A CA 1
ATOM 1572 C C . LYS A 1 202 ? -8.473 6.472 20.716 1.00 62.72 202 LYS A C 1
ATOM 1574 O O . LYS A 1 202 ? -8.704 5.553 19.924 1.00 62.72 202 LYS A O 1
ATOM 1579 N N . PRO A 1 203 ? -7.954 7.651 20.339 1.00 61.97 203 PRO A N 1
ATOM 1580 C CA . PRO A 1 203 ? -7.628 7.914 18.952 1.00 61.97 203 PRO A CA 1
ATOM 1581 C C . PRO A 1 203 ? -6.650 6.870 18.424 1.00 61.97 203 PRO A C 1
ATOM 1583 O O . PRO A 1 203 ? -5.679 6.518 19.093 1.00 61.97 203 PRO A O 1
ATOM 1586 N N . TRP A 1 204 ? -6.905 6.369 17.224 1.00 60.00 204 TRP A N 1
ATOM 1587 C CA . TRP A 1 204 ? -6.143 5.281 16.611 1.00 60.00 204 TRP A CA 1
ATOM 1588 C C . TRP A 1 204 ? -4.641 5.602 16.458 1.00 60.00 204 TRP A C 1
ATOM 1590 O O . TRP A 1 204 ? -3.803 4.714 16.585 1.00 60.00 204 TRP A O 1
ATOM 1600 N N . TRP A 1 205 ? -4.262 6.875 16.309 1.00 60.62 205 TRP A N 1
ATOM 1601 C CA . TRP A 1 205 ? -2.857 7.309 16.302 1.00 60.62 205 TRP A CA 1
ATOM 1602 C C . TRP A 1 205 ? -2.151 7.241 17.670 1.00 60.62 205 TRP A C 1
ATOM 1604 O O . TRP A 1 205 ? -0.955 7.500 17.736 1.00 60.62 205 TRP A O 1
ATOM 1614 N N . LYS A 1 206 ? -2.855 6.918 18.767 1.00 56.16 206 LYS A N 1
ATOM 1615 C CA . LYS A 1 206 ? -2.259 6.679 20.098 1.00 56.16 206 LYS A CA 1
ATOM 1616 C C . LYS A 1 206 ? -1.841 5.223 20.336 1.00 56.16 206 LYS A C 1
ATOM 1618 O O . LYS A 1 206 ? -1.309 4.931 21.398 1.00 56.16 206 LYS A O 1
ATOM 1623 N N . PHE A 1 207 ? -2.101 4.327 19.384 1.00 52.28 207 PHE A N 1
ATOM 1624 C CA . PHE A 1 207 ? -1.630 2.933 19.394 1.00 52.28 207 PHE A CA 1
ATOM 1625 C C . PHE A 1 207 ? -0.388 2.758 18.511 1.00 52.28 207 PHE A C 1
ATOM 1627 O O . PHE A 1 207 ? -0.230 1.753 17.811 1.00 52.28 207 PHE A O 1
ATOM 1634 N N . TRP A 1 208 ? 0.432 3.807 18.534 1.00 42.72 208 TRP A N 1
ATOM 1635 C CA . TRP A 1 208 ? 1.806 3.854 18.067 1.00 42.72 208 TRP A CA 1
ATOM 1636 C C . TRP A 1 208 ? 2.732 3.625 19.252 1.00 42.72 208 TRP A C 1
ATOM 1638 O O . TRP A 1 208 ? 2.471 4.249 20.308 1.00 42.72 208 TRP A O 1
#